Protein AF-0000000086686513 (afdb_homodimer)

InterPro domains:
  IPR029069 HotDog domain superfamily [SSF54637] (2-122)

Solvent-accessible surface area (backbone atoms only — not comparable to full-atom values): 12979 Å² total; per-residue (Å²): 81,74,44,76,52,74,45,68,41,48,76,90,47,40,42,97,85,62,26,50,35,74,39,52,53,48,49,53,51,50,49,55,50,51,51,42,50,55,70,58,45,73,81,61,91,77,44,64,45,76,41,32,38,38,39,39,49,74,40,84,52,37,70,69,40,55,37,42,36,40,35,30,64,76,44,81,56,64,38,34,34,30,36,37,37,38,32,24,44,93,84,40,65,25,35,41,33,41,37,33,34,32,24,22,41,78,95,74,62,44,78,32,65,56,52,66,68,56,49,63,57,44,78,84,75,43,75,49,75,47,68,42,47,76,90,47,39,41,97,86,64,26,51,35,74,39,52,53,48,49,51,51,51,49,55,52,50,52,42,49,53,70,58,45,74,77,60,92,78,42,67,45,76,40,33,38,38,39,39,49,72,42,84,54,38,69,67,39,53,36,41,35,39,36,29,64,74,45,78,55,65,38,35,36,30,37,37,38,38,32,24,44,94,85,41,64,25,36,41,33,41,35,34,32,32,23,24,41,78,95,73,63,44,78,31,65,57,53,68,67,57,49,63,56,45,77

Secondary structure (DSSP, 8-state):
-EEEEEEEPPGGGB-TTSSB-HHHHHHHHHHHHHHHHHHHHTT---EEEEEEEEEEESS---TT-EEEEEEEEEEE-SSEEEEEEEEEETTEEEEEEEEEEEEE-TTT--B-PPPHHHHHHH-/-EEEEEEEPPGGGB-TTSSB-HHHHHHHHHHHHHHHHHHHHTT---EEEEEEEEEEESS---TT-EEEEEEEEEEE-SSEEEEEEEEEETTEEEEEEEEEEEEE-TTT--B-PPPHHHHHHH-

Nearest PDB structures (foldseek):
  2oiw-assembly1_C  TM=9.103E-01  e=2.625E-09  Geobacillus stearothermophilus
  3hm0-assembly1_C  TM=8.850E-01  e=1.465E-08  Bartonella henselae
  5dio-assembly1_A-2  TM=9.387E-01  e=6.962E-08  Legionella pneumophila
  2c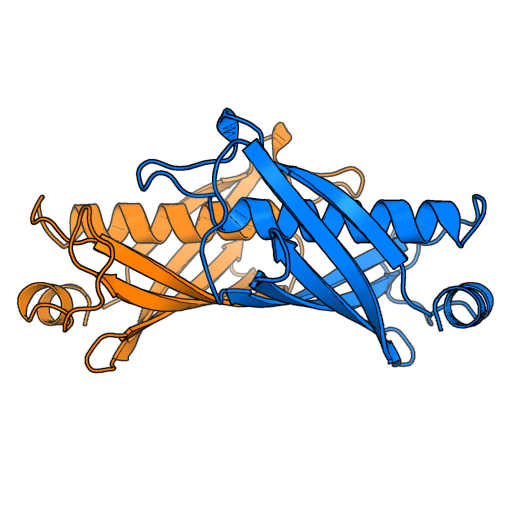ye-assembly3_B  TM=9.038E-01  e=4.780E-08  Thermus thermophilus HB8
  2hx5-assembly1_A  TM=8.640E-01  e=7.752E-08  Prochlorococcus marinus str. MIT 9313

Structure (mmCIF, N/CA/C/O backbone):
data_AF-0000000086686513-model_v1
#
loop_
_entity.id
_entity.type
_entity.pdbx_description
1 polymer 'Putative 4-hydroxybenzoyl-CoA thioesterase'
#
loop_
_atom_site.group_PDB
_atom_site.id
_atom_site.type_symbol
_atom_site.label_atom_id
_atom_site.label_alt_id
_atom_site.label_comp_id
_atom_site.label_asym_id
_atom_site.label_entity_id
_atom_site.label_seq_id
_atom_site.pdbx_PDB_ins_code
_atom_site.Cartn_x
_atom_site.Cartn_y
_atom_site.Cartn_z
_atom_site.occupancy
_atom_site.B_iso_or_equiv
_atom_site.auth_seq_id
_atom_site.auth_comp_id
_atom_site.auth_asym_id
_atom_site.auth_atom_id
_atom_site.pdbx_PDB_model_num
ATOM 1 N N . MET A 1 1 ? 14.367 -19.609 -2.627 1 90.31 1 MET A N 1
ATOM 2 C CA . MET A 1 1 ? 14.789 -18.984 -3.877 1 90.31 1 MET A CA 1
ATOM 3 C C . MET A 1 1 ? 14.375 -17.516 -3.91 1 90.31 1 MET A C 1
ATOM 5 O O . MET A 1 1 ? 13.297 -17.156 -3.432 1 90.31 1 MET A O 1
ATOM 9 N N . GLU A 1 2 ? 15.328 -16.688 -4.277 1 97 2 GLU A N 1
ATOM 10 C CA . GLU A 1 2 ? 15.039 -15.266 -4.41 1 97 2 GLU A CA 1
ATOM 11 C C . GLU A 1 2 ? 14.977 -14.844 -5.879 1 97 2 GLU A C 1
ATOM 13 O O . GLU A 1 2 ? 15.562 -15.5 -6.738 1 97 2 GLU A O 1
ATOM 18 N N . TYR A 1 3 ? 14.188 -13.875 -6.176 1 98.5 3 TYR A N 1
ATOM 19 C CA . TYR A 1 3 ? 14.109 -13.227 -7.48 1 98.5 3 TYR A CA 1
ATOM 20 C C . TYR A 1 3 ? 14.477 -11.758 -7.387 1 98.5 3 TYR A C 1
ATOM 22 O O . TYR A 1 3 ? 14.055 -11.062 -6.457 1 98.5 3 TYR A O 1
ATOM 30 N N . ARG A 1 4 ? 15.305 -11.336 -8.359 1 98.56 4 ARG A N 1
ATOM 31 C CA . ARG A 1 4 ? 15.781 -9.961 -8.32 1 98.56 4 ARG A CA 1
ATOM 32 C C . ARG A 1 4 ? 15.438 -9.227 -9.609 1 98.56 4 ARG A C 1
ATOM 34 O O . ARG A 1 4 ? 15.484 -9.812 -10.695 1 98.56 4 ARG A O 1
ATOM 41 N N . GLN A 1 5 ? 15.141 -8.008 -9.469 1 98.12 5 GLN A N 1
ATOM 42 C CA . GLN A 1 5 ? 14.938 -7.109 -10.602 1 98.12 5 GLN A CA 1
ATOM 43 C C . GLN A 1 5 ? 15.219 -5.66 -10.211 1 98.12 5 GLN A C 1
ATOM 45 O O . GLN A 1 5 ? 15.281 -5.332 -9.031 1 98.12 5 GLN A O 1
ATOM 50 N N . GLN A 1 6 ? 15.492 -4.891 -11.227 1 98.62 6 GLN A N 1
ATOM 51 C CA . GLN A 1 6 ? 15.719 -3.467 -11.008 1 98.62 6 GLN A CA 1
ATOM 52 C C . GLN A 1 6 ? 14.641 -2.629 -11.688 1 98.62 6 GLN A C 1
ATOM 54 O O . GLN A 1 6 ? 14.227 -2.928 -12.812 1 98.62 6 GLN A O 1
ATOM 59 N N . ILE A 1 7 ? 14.227 -1.588 -11.062 1 98.62 7 ILE A N 1
ATOM 60 C CA . ILE A 1 7 ? 13.305 -0.653 -11.688 1 98.62 7 ILE A CA 1
ATOM 61 C C . ILE A 1 7 ? 13.852 0.768 -11.586 1 98.62 7 ILE A C 1
ATOM 63 O O . ILE A 1 7 ? 14.555 1.1 -10.625 1 98.62 7 ILE A O 1
ATOM 67 N N . ARG A 1 8 ? 13.578 1.561 -12.547 1 98.81 8 ARG A N 1
ATOM 68 C CA . ARG A 1 8 ? 13.898 2.984 -12.523 1 98.81 8 ARG A CA 1
ATOM 69 C C . ARG A 1 8 ? 12.68 3.811 -12.117 1 98.81 8 ARG A C 1
ATOM 71 O O . ARG A 1 8 ? 11.602 3.668 -12.703 1 98.81 8 ARG A O 1
ATOM 78 N N . VAL A 1 9 ? 12.898 4.625 -11.156 1 98.88 9 VAL A N 1
ATOM 79 C CA . VAL A 1 9 ? 11.812 5.508 -10.742 1 98.88 9 VAL A CA 1
ATOM 80 C C . VAL A 1 9 ? 11.516 6.523 -11.844 1 98.88 9 VAL A C 1
ATOM 82 O O . VAL A 1 9 ? 12.406 7.258 -12.273 1 98.88 9 VAL A O 1
ATOM 85 N N . ARG A 1 10 ? 10.344 6.633 -12.281 1 98.88 10 ARG A N 1
ATOM 86 C CA . ARG A 1 10 ? 9.914 7.527 -13.344 1 98.88 10 ARG A CA 1
ATOM 87 C C . ARG A 1 10 ? 9.5 8.883 -12.789 1 98.88 10 ARG A C 1
ATOM 89 O O . ARG A 1 10 ? 9.195 9.008 -11.602 1 98.88 10 ARG A O 1
ATOM 96 N N . TYR A 1 11 ? 9.375 9.859 -13.625 1 98.25 11 TYR A N 1
ATOM 97 C CA . TYR A 1 11 ? 9.055 11.234 -13.25 1 98.25 11 TYR A CA 1
ATOM 98 C C . TYR A 1 11 ? 7.703 11.305 -12.547 1 98.25 11 TYR A C 1
ATOM 100 O O . TYR A 1 11 ? 7.582 11.914 -11.484 1 98.25 11 TYR A O 1
ATOM 108 N N . GLY A 1 12 ? 6.625 10.734 -13.023 1 98.25 12 GLY A N 1
ATOM 109 C CA . GLY A 1 12 ? 5.254 10.828 -12.539 1 98.25 12 GLY A CA 1
ATOM 110 C C . GLY A 1 12 ? 4.992 9.984 -11.312 1 98.25 12 GLY A C 1
ATOM 111 O O . GLY A 1 12 ? 3.865 9.938 -10.812 1 98.25 12 GLY A O 1
ATOM 112 N N . GLU A 1 13 ? 6.074 9.352 -10.742 1 98.81 13 GLU A N 1
ATOM 113 C CA . GLU A 1 13 ? 5.887 8.445 -9.617 1 98.81 13 GLU A CA 1
ATOM 114 C C . GLU A 1 13 ? 6.25 9.117 -8.297 1 98.81 13 GLU A C 1
ATOM 116 O O . GLU A 1 13 ? 6.109 8.516 -7.23 1 98.81 13 GLU A O 1
ATOM 121 N N . CYS A 1 14 ? 6.742 10.375 -8.398 1 98.56 14 CYS A N 1
ATOM 122 C CA . CYS A 1 14 ? 7.09 11.148 -7.207 1 98.56 14 CYS A CA 1
ATOM 123 C C . CYS A 1 14 ? 5.988 12.148 -6.871 1 98.56 14 CYS A C 1
ATOM 125 O O . CYS A 1 14 ? 5.238 12.57 -7.75 1 98.56 14 CYS A O 1
ATOM 127 N N . ASP A 1 15 ? 5.891 12.453 -5.586 1 97.5 15 ASP A N 1
ATOM 128 C CA . ASP A 1 15 ? 4.828 13.359 -5.16 1 97.5 15 ASP A CA 1
ATOM 129 C C . ASP A 1 15 ? 5.391 14.734 -4.793 1 97.5 15 ASP A C 1
ATOM 131 O O . ASP A 1 15 ? 6.531 15.055 -5.137 1 97.5 15 ASP A O 1
ATOM 135 N N . ILE A 1 16 ? 4.566 15.609 -4.195 1 94.75 16 ILE A N 1
ATOM 136 C CA . ILE A 1 16 ? 4.895 17.016 -3.975 1 94.75 16 ILE A CA 1
ATOM 137 C C . ILE A 1 16 ? 6.031 17.125 -2.963 1 94.75 16 ILE A C 1
ATOM 139 O O . ILE A 1 16 ? 6.648 18.188 -2.826 1 94.75 16 ILE A O 1
ATOM 143 N N . GLN A 1 17 ? 6.332 16.078 -2.25 1 95.81 17 GLN A N 1
ATOM 144 C CA . GLN A 1 17 ? 7.445 16.094 -1.304 1 95.81 17 GLN A CA 1
ATOM 145 C C . GLN A 1 17 ? 8.766 15.781 -1.999 1 95.81 17 GLN A C 1
ATOM 147 O O . GLN A 1 17 ? 9.82 15.797 -1.366 1 95.81 17 GLN A O 1
ATOM 152 N N . GLY A 1 18 ? 8.672 15.398 -3.297 1 96.75 18 GLY A N 1
ATOM 153 C CA . GLY A 1 18 ? 9.875 15.18 -4.086 1 96.75 18 GLY A CA 1
ATOM 154 C C . GLY A 1 18 ? 10.391 13.758 -4 1 96.75 18 GLY A C 1
ATOM 155 O O . GLY A 1 18 ? 11.539 13.492 -4.367 1 96.75 18 GLY A O 1
ATOM 156 N N . VAL A 1 19 ? 9.609 12.898 -3.43 1 98.12 19 VAL A N 1
ATOM 157 C CA . VAL A 1 19 ? 10 11.5 -3.287 1 98.12 19 VAL A CA 1
ATOM 158 C C . VAL A 1 19 ? 8.922 10.602 -3.881 1 98.12 19 VAL A C 1
ATOM 160 O O . VAL A 1 19 ? 7.832 11.07 -4.219 1 98.12 19 VAL A O 1
ATOM 163 N N . VAL A 1 20 ? 9.227 9.305 -4.066 1 98.88 20 VAL A N 1
ATOM 164 C CA . VAL A 1 20 ? 8.25 8.359 -4.602 1 98.88 20 VAL A CA 1
ATOM 165 C C . VAL A 1 20 ? 7.016 8.336 -3.705 1 98.88 20 VAL A C 1
ATOM 167 O O . VAL A 1 20 ? 7.129 8.18 -2.486 1 98.88 20 VAL A O 1
ATOM 170 N N . PHE A 1 21 ? 5.887 8.461 -4.305 1 98.88 21 PHE A N 1
ATOM 171 C CA . PHE A 1 21 ? 4.609 8.352 -3.607 1 98.88 21 PHE A CA 1
ATOM 172 C C . PHE A 1 21 ? 4.449 6.973 -2.984 1 98.88 21 PHE A C 1
ATOM 174 O O . PHE A 1 21 ? 4.77 5.961 -3.609 1 98.88 21 PHE A O 1
ATOM 181 N N . ASN A 1 22 ? 3.99 6.945 -1.773 1 98.62 22 ASN A N 1
ATOM 182 C CA . ASN A 1 22 ? 4.004 5.719 -0.981 1 98.62 22 ASN A CA 1
ATOM 183 C C . ASN A 1 22 ? 3.268 4.586 -1.688 1 98.62 22 ASN A C 1
ATOM 185 O O . ASN A 1 22 ? 3.701 3.434 -1.645 1 98.62 22 ASN A O 1
ATOM 189 N N . ALA A 1 23 ? 2.172 4.879 -2.385 1 98.81 23 ALA A N 1
ATOM 190 C CA . ALA A 1 23 ? 1.364 3.846 -3.027 1 98.81 23 ALA A CA 1
ATOM 191 C C . ALA A 1 23 ? 2.123 3.191 -4.18 1 98.81 23 ALA A C 1
ATOM 193 O O . ALA A 1 23 ? 1.88 2.029 -4.512 1 98.81 23 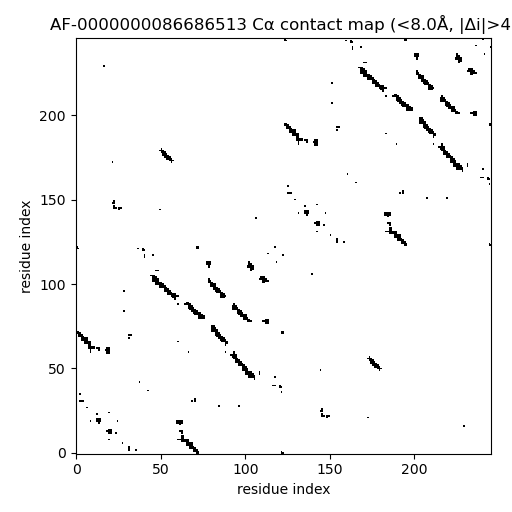ALA A O 1
ATOM 194 N N . ASN A 1 24 ? 3.012 3.883 -4.785 1 98.88 24 ASN A N 1
ATOM 195 C CA . ASN A 1 24 ? 3.746 3.346 -5.926 1 98.88 24 ASN A CA 1
ATOM 196 C C . ASN A 1 24 ? 4.656 2.191 -5.516 1 98.88 24 ASN A C 1
ATOM 198 O O . ASN A 1 24 ? 4.977 1.326 -6.332 1 98.88 24 ASN A O 1
ATOM 202 N N . TYR A 1 25 ? 5.016 2.131 -4.258 1 98.94 25 TYR A N 1
ATOM 203 C CA . TYR A 1 25 ? 5.859 1.03 -3.809 1 98.94 25 TYR A CA 1
ATOM 204 C C . TYR A 1 25 ? 5.113 -0.296 -3.889 1 98.94 25 TYR A C 1
ATOM 206 O O . TYR A 1 25 ? 5.719 -1.342 -4.137 1 98.94 25 TYR A O 1
ATOM 214 N N . LEU A 1 26 ? 3.814 -0.251 -3.637 1 98.88 26 LEU A N 1
ATOM 215 C CA . LEU A 1 26 ? 3.037 -1.477 -3.781 1 98.88 26 LEU A CA 1
ATOM 216 C C . LEU A 1 26 ? 2.918 -1.876 -5.246 1 98.88 26 LEU A C 1
ATOM 218 O O . LEU A 1 26 ? 2.852 -3.064 -5.57 1 98.88 26 LEU A O 1
ATOM 222 N N . VAL A 1 27 ? 2.969 -0.909 -6.199 1 98.81 27 VAL A N 1
ATOM 223 C CA . VAL A 1 27 ? 3.029 -1.198 -7.629 1 98.81 27 VAL A CA 1
ATOM 224 C C . VAL A 1 27 ? 4.34 -1.909 -7.957 1 98.81 27 VAL A C 1
ATOM 226 O O . VAL A 1 27 ? 4.352 -2.883 -8.711 1 98.81 27 VAL A O 1
ATOM 229 N N . TYR A 1 28 ? 5.426 -1.439 -7.359 1 98.94 28 TYR A N 1
ATOM 230 C CA . TYR A 1 28 ? 6.719 -2.082 -7.57 1 98.94 28 TYR A CA 1
ATOM 231 C C . TYR A 1 28 ? 6.707 -3.514 -7.051 1 98.94 28 TYR A C 1
ATOM 233 O O . TYR A 1 28 ? 7.215 -4.426 -7.711 1 98.94 28 TYR A O 1
ATOM 241 N N . VAL A 1 29 ? 6.129 -3.697 -5.883 1 98.88 29 VAL A N 1
ATOM 242 C CA . VAL A 1 29 ? 6.031 -5.02 -5.27 1 98.88 29 VAL A CA 1
ATOM 243 C C . VAL A 1 29 ? 5.234 -5.949 -6.18 1 98.88 29 VAL A C 1
ATOM 245 O O . VAL A 1 29 ? 5.656 -7.078 -6.445 1 98.88 29 VAL A O 1
ATOM 248 N N . ASP A 1 30 ? 4.113 -5.457 -6.629 1 98.69 30 ASP A N 1
ATOM 249 C CA . ASP A 1 30 ? 3.289 -6.246 -7.535 1 98.69 30 ASP A CA 1
ATOM 250 C C . ASP A 1 30 ? 4.062 -6.625 -8.797 1 98.69 30 ASP A C 1
ATOM 252 O O . ASP A 1 30 ? 4 -7.766 -9.25 1 98.69 30 ASP A O 1
ATOM 256 N N . ASP A 1 31 ? 4.738 -5.703 -9.352 1 98.5 31 ASP A N 1
ATOM 257 C CA . ASP A 1 31 ? 5.465 -5.91 -10.602 1 98.5 31 ASP A CA 1
ATOM 258 C C . ASP A 1 31 ? 6.539 -6.984 -10.445 1 98.5 31 ASP A C 1
ATOM 260 O O . ASP A 1 31 ? 6.66 -7.879 -11.281 1 98.5 31 ASP A O 1
ATOM 264 N N . VAL A 1 32 ? 7.344 -6.93 -9.383 1 98.69 32 VAL A N 1
ATOM 265 C CA . VAL A 1 32 ? 8.422 -7.891 -9.195 1 98.69 32 VAL A CA 1
ATOM 266 C C . VAL A 1 32 ? 7.84 -9.289 -8.977 1 98.69 32 VAL A C 1
ATOM 268 O O . VAL A 1 32 ? 8.391 -10.281 -9.453 1 98.69 32 VAL A O 1
ATOM 271 N N . ILE A 1 33 ? 6.746 -9.398 -8.273 1 97.75 33 ILE A N 1
ATOM 272 C CA . ILE A 1 33 ? 6.117 -10.695 -8.023 1 97.75 33 ILE A CA 1
ATOM 273 C C . ILE A 1 33 ? 5.57 -11.258 -9.336 1 97.75 33 ILE A C 1
ATOM 275 O O . ILE A 1 33 ? 5.738 -12.445 -9.625 1 97.75 33 ILE A O 1
ATOM 279 N N . GLU A 1 34 ? 4.93 -10.414 -10.109 1 96.12 34 GLU A N 1
ATOM 280 C CA . GLU A 1 34 ? 4.402 -10.844 -11.406 1 96.12 34 GLU A CA 1
ATOM 281 C C . GLU A 1 34 ? 5.512 -11.367 -12.305 1 96.12 34 GLU A C 1
ATOM 283 O O . GLU A 1 34 ? 5.379 -12.438 -12.906 1 96.12 34 GLU A O 1
ATOM 288 N N . GLN A 1 35 ? 6.562 -10.641 -12.398 1 96.44 35 GLN A N 1
ATOM 289 C CA . GLN A 1 35 ? 7.684 -11.055 -13.234 1 96.44 35 GLN A CA 1
ATOM 290 C C . GLN A 1 35 ? 8.305 -12.352 -12.719 1 96.44 35 GLN A C 1
ATOM 292 O O . GLN A 1 35 ? 8.68 -13.219 -13.508 1 96.44 35 GLN A O 1
ATOM 297 N N . TRP A 1 36 ? 8.406 -12.477 -11.414 1 97.12 36 TRP A N 1
ATOM 298 C CA . TRP A 1 36 ? 8.93 -13.695 -10.797 1 97.12 36 TRP A CA 1
ATOM 299 C C . TRP A 1 36 ? 8.078 -14.906 -11.172 1 97.12 36 TRP A C 1
ATOM 301 O O . TRP A 1 36 ? 8.609 -15.922 -11.633 1 97.12 36 TRP A O 1
ATOM 311 N N . LEU A 1 37 ? 6.805 -14.766 -10.992 1 95.56 37 LEU A N 1
ATOM 312 C CA . LEU A 1 37 ? 5.887 -15.852 -11.312 1 95.56 37 LEU A CA 1
ATOM 313 C C . LEU A 1 37 ? 5.98 -16.234 -12.789 1 95.56 37 LEU A C 1
ATOM 315 O O . LEU A 1 37 ? 5.984 -17.422 -13.125 1 95.56 37 LEU A O 1
ATOM 319 N N . GLU A 1 38 ? 6.012 -15.211 -13.633 1 93.94 38 GLU A N 1
ATOM 320 C CA . GLU A 1 38 ? 6.141 -15.469 -15.062 1 93.94 38 GLU A CA 1
ATOM 321 C C . GLU A 1 38 ? 7.418 -16.25 -15.359 1 93.94 38 GLU A C 1
ATOM 323 O O . GLU A 1 38 ? 7.398 -17.203 -16.141 1 93.94 38 GLU A O 1
ATOM 328 N N . ALA A 1 39 ? 8.484 -15.906 -14.75 1 93.69 39 ALA A N 1
ATOM 329 C CA . ALA A 1 39 ? 9.781 -16.531 -14.977 1 93.69 39 ALA A CA 1
ATOM 330 C C . ALA A 1 39 ? 9.797 -17.953 -14.422 1 93.69 39 ALA A C 1
ATOM 332 O O . ALA A 1 39 ? 10.375 -18.859 -15.023 1 93.69 39 ALA A O 1
ATOM 333 N N . ALA A 1 40 ? 9.195 -18.141 -13.312 1 94.19 40 ALA A N 1
ATOM 334 C CA . ALA A 1 40 ? 9.305 -19.406 -12.57 1 94.19 40 ALA A CA 1
ATOM 335 C C . ALA A 1 40 ? 8.305 -20.438 -13.094 1 94.19 40 ALA A C 1
ATOM 337 O O . ALA A 1 40 ? 8.578 -21.641 -13.07 1 94.19 40 ALA A O 1
ATOM 338 N N . LEU A 1 41 ? 7.102 -20.047 -13.461 1 91.75 41 LEU A N 1
ATOM 339 C CA . LEU A 1 41 ? 6.023 -20.984 -13.734 1 91.75 41 LEU A CA 1
ATOM 340 C C . LEU A 1 41 ? 5.797 -21.141 -15.234 1 91.75 41 LEU A C 1
ATOM 342 O O . LEU A 1 41 ? 5.008 -21.984 -15.664 1 91.75 41 LEU A O 1
ATOM 346 N N . GLU A 1 42 ? 6.617 -20.859 -16.078 1 81.88 42 GLU A N 1
ATOM 347 C CA . GLU A 1 42 ? 6.566 -21.047 -17.531 1 81.88 42 GLU A CA 1
ATOM 348 C C . GLU A 1 42 ? 5.129 -21.141 -18.016 1 81.88 42 GLU A C 1
ATOM 350 O O . GLU A 1 42 ? 4.77 -22.109 -18.703 1 81.88 42 GLU A O 1
ATOM 355 N N . ALA A 1 43 ? 4.125 -20.484 -17.875 1 71.25 43 ALA A N 1
ATOM 356 C CA . ALA A 1 43 ? 2.795 -20.328 -18.453 1 71.25 43 ALA A CA 1
ATOM 357 C C . ALA A 1 43 ? 1.754 -21.109 -17.656 1 71.25 43 ALA A C 1
ATOM 359 O O . ALA A 1 43 ? 0.597 -21.219 -18.062 1 71.25 43 ALA A O 1
ATOM 360 N N . ALA A 1 44 ? 2.123 -21.875 -16.656 1 75.38 44 ALA A N 1
ATOM 361 C CA . ALA A 1 44 ? 1.102 -22.531 -15.844 1 75.38 44 ALA A CA 1
ATOM 362 C C . ALA A 1 44 ? 0.188 -21.516 -15.172 1 75.38 44 ALA A C 1
ATOM 364 O O . ALA A 1 44 ? 0.651 -20.469 -14.703 1 75.38 44 ALA A O 1
ATOM 365 N N . PRO A 1 45 ? -1.127 -21.859 -15.266 1 83.88 45 PRO A N 1
ATOM 366 C CA . PRO A 1 45 ? -2.084 -20.938 -14.664 1 83.88 45 PRO A CA 1
ATOM 367 C C . PRO A 1 45 ? -1.982 -20.891 -13.141 1 83.88 45 PRO A C 1
ATOM 369 O O . PRO A 1 45 ? -2.021 -21.922 -12.484 1 83.88 45 PRO A O 1
ATOM 372 N N . PHE A 1 46 ? -1.688 -19.859 -12.57 1 94.38 46 PHE A N 1
ATOM 373 C CA . PHE A 1 46 ? -1.686 -19.609 -11.133 1 94.38 46 PHE A CA 1
ATOM 374 C C . PHE A 1 46 ? -2.209 -18.219 -10.828 1 94.38 46 PHE A C 1
ATOM 376 O O . PHE A 1 46 ? -1.846 -17.25 -11.5 1 94.38 46 PHE A O 1
ATOM 383 N N . ASP A 1 47 ? -3.125 -18.156 -9.922 1 95.56 47 ASP A N 1
ATOM 384 C CA . ASP A 1 47 ? -3.693 -16.875 -9.516 1 95.56 47 ASP A CA 1
ATOM 385 C C . ASP A 1 47 ? -3.74 -16.75 -7.992 1 95.56 47 ASP A C 1
ATOM 387 O O . ASP A 1 47 ? -3.846 -17.766 -7.289 1 95.56 47 ASP A O 1
ATOM 391 N N . TYR A 1 48 ? -3.578 -15.609 -7.512 1 97.81 48 TYR A N 1
ATOM 392 C CA . TYR A 1 48 ? -3.672 -15.336 -6.082 1 97.81 48 TYR A CA 1
ATOM 393 C C . TYR A 1 48 ? -4.328 -13.992 -5.82 1 97.81 48 TYR A C 1
ATOM 395 O O . TYR A 1 48 ? -4.32 -13.109 -6.688 1 97.81 48 TYR A O 1
ATOM 403 N N . MET A 1 49 ? -4.926 -13.836 -4.668 1 98.19 49 MET A N 1
ATOM 404 C CA . MET A 1 49 ? -5.43 -12.562 -4.156 1 98.19 49 MET A CA 1
ATOM 405 C C . MET A 1 49 ? -4.582 -12.07 -2.986 1 98.19 49 MET A C 1
ATOM 407 O O . MET A 1 49 ? -4.094 -12.875 -2.189 1 98.19 49 MET A O 1
ATOM 411 N N . VAL A 1 50 ? -4.398 -10.82 -2.916 1 98.75 50 VAL A N 1
ATOM 412 C CA . VAL A 1 50 ? -3.66 -10.234 -1.799 1 98.75 50 VAL A CA 1
ATOM 413 C C . VAL A 1 50 ? -4.586 -10.078 -0.593 1 98.75 50 VAL A C 1
ATOM 415 O O . VAL A 1 50 ? -5.652 -9.477 -0.695 1 98.75 50 VAL A O 1
ATOM 418 N N . LYS A 1 51 ? -4.145 -10.586 0.508 1 98.81 51 LYS A N 1
ATOM 419 C CA . LYS A 1 51 ? -4.934 -10.57 1.736 1 98.81 51 LYS A CA 1
ATOM 420 C C . LYS A 1 51 ? -4.43 -9.492 2.697 1 98.81 51 LYS A C 1
ATOM 422 O O . LYS A 1 51 ? -5.215 -8.906 3.443 1 98.81 51 LYS A O 1
ATOM 427 N N . LYS A 1 52 ? -3.182 -9.344 2.689 1 98.88 52 LYS A N 1
ATOM 428 C CA . LYS A 1 52 ? -2.531 -8.461 3.654 1 98.88 52 LYS A CA 1
ATOM 429 C C . LYS A 1 52 ? -1.194 -7.957 3.119 1 98.88 52 LYS A C 1
ATOM 431 O O . LYS A 1 52 ? -0.462 -8.695 2.459 1 98.88 52 LYS A O 1
ATOM 436 N N . VAL A 1 53 ? -0.893 -6.723 3.428 1 98.94 53 VAL A N 1
ATOM 437 C CA . VAL A 1 53 ? 0.447 -6.223 3.135 1 98.94 53 VAL A CA 1
ATOM 438 C C . VAL A 1 53 ? 0.936 -5.348 4.285 1 98.94 53 VAL A C 1
ATOM 440 O O . VAL A 1 53 ? 0.173 -4.551 4.836 1 98.94 53 VAL A O 1
ATOM 443 N N . LEU A 1 54 ? 2.129 -5.559 4.645 1 98.94 54 LEU A N 1
ATOM 444 C CA . LEU A 1 54 ? 2.889 -4.668 5.516 1 98.94 54 LEU A CA 1
ATOM 445 C C . LEU A 1 54 ? 4.066 -4.051 4.766 1 98.94 54 LEU A C 1
ATOM 447 O O . LEU A 1 54 ? 4.875 -4.773 4.172 1 98.94 54 LEU A O 1
ATOM 451 N N . ILE A 1 55 ? 4.141 -2.775 4.691 1 98.94 55 ILE A N 1
ATOM 452 C CA . ILE A 1 55 ? 5.297 -2.098 4.121 1 98.94 55 ILE A CA 1
ATOM 453 C C . ILE A 1 55 ? 5.934 -1.189 5.172 1 98.94 55 ILE A C 1
ATOM 455 O O . ILE A 1 55 ? 5.234 -0.43 5.848 1 98.94 55 ILE A O 1
ATOM 459 N N . GLU A 1 56 ? 7.156 -1.287 5.309 1 98.94 56 GLU A N 1
ATOM 460 C CA . GLU A 1 56 ? 7.961 -0.391 6.133 1 98.94 56 GLU A CA 1
ATOM 461 C C . GLU A 1 56 ? 8.992 0.355 5.297 1 98.94 56 GLU A C 1
ATOM 463 O O . GLU A 1 56 ? 9.703 -0.252 4.492 1 98.94 56 GLU A O 1
ATOM 468 N N . TRP A 1 57 ? 8.992 1.653 5.453 1 98.88 57 TRP A N 1
ATOM 469 C CA . TRP A 1 57 ? 9.93 2.479 4.707 1 98.88 57 TRP A CA 1
ATOM 470 C C . TRP A 1 57 ? 11.125 2.865 5.578 1 98.88 57 TRP A C 1
ATOM 472 O O . TRP A 1 57 ? 10.953 3.283 6.727 1 98.88 57 TRP A O 1
ATOM 482 N N . ASP A 1 58 ? 12.25 2.771 5.043 1 98.56 58 ASP A N 1
ATOM 483 C CA . ASP A 1 58 ? 13.477 3.139 5.742 1 98.56 58 ASP A CA 1
ATOM 484 C C . ASP A 1 58 ? 14.016 4.477 5.238 1 98.56 58 ASP A C 1
ATOM 486 O O . ASP A 1 58 ? 14.617 5.234 6 1 98.56 58 ASP A O 1
ATOM 490 N N . ALA A 1 59 ? 13.914 4.699 3.947 1 97.94 59 ALA A N 1
ATOM 491 C CA . ALA A 1 59 ? 14.391 5.918 3.289 1 97.94 59 ALA A CA 1
ATOM 492 C C . ALA A 1 59 ? 13.602 6.188 2.01 1 97.94 59 ALA A C 1
ATOM 494 O O . ALA A 1 59 ? 13.023 5.273 1.424 1 97.94 59 ALA A O 1
ATOM 495 N N . PRO A 1 60 ? 13.609 7.441 1.636 1 97.81 60 PRO A N 1
ATOM 496 C CA . PRO A 1 60 ? 12.875 7.754 0.408 1 97.81 60 PRO A CA 1
ATOM 497 C C . PRO A 1 60 ? 13.664 7.406 -0.854 1 97.81 60 PRO A C 1
ATOM 499 O O . PRO A 1 60 ? 14.898 7.402 -0.837 1 97.81 60 PRO A O 1
ATOM 502 N N . ALA A 1 61 ? 12.953 6.977 -1.892 1 98.69 61 ALA A N 1
ATOM 503 C CA . ALA A 1 61 ? 13.5 6.93 -3.244 1 98.69 61 ALA A CA 1
ATOM 504 C C . ALA A 1 61 ? 13.086 8.156 -4.047 1 98.69 61 ALA A C 1
ATOM 506 O O . ALA A 1 61 ? 12.094 8.82 -3.719 1 98.69 61 ALA A O 1
ATOM 507 N N . ARG A 1 62 ? 13.844 8.531 -5.09 1 98.5 62 ARG A N 1
ATOM 508 C CA . ARG A 1 62 ? 13.617 9.734 -5.875 1 98.5 62 ARG A CA 1
ATOM 509 C C . ARG A 1 62 ? 13.672 9.438 -7.371 1 98.5 62 ARG A C 1
ATOM 511 O O . ARG A 1 62 ? 14.133 8.367 -7.781 1 98.5 62 ARG A O 1
ATOM 518 N N . ARG A 1 63 ? 13.195 10.391 -8.102 1 98.62 63 ARG A N 1
ATOM 519 C CA . ARG A 1 63 ? 13.211 10.258 -9.555 1 98.62 63 ARG A CA 1
ATOM 520 C C . ARG A 1 63 ? 14.602 9.891 -10.055 1 98.62 63 ARG A C 1
ATOM 522 O O . ARG A 1 63 ? 15.602 10.477 -9.625 1 98.62 63 ARG A O 1
ATOM 529 N N . GLY A 1 64 ? 14.602 8.906 -10.914 1 98.62 64 GLY A N 1
ATOM 530 C CA . GLY A 1 64 ? 15.867 8.516 -11.523 1 98.62 64 GLY A CA 1
ATOM 531 C C . GLY A 1 64 ? 16.594 7.445 -10.734 1 98.62 64 GLY A C 1
ATOM 532 O O . GLY A 1 64 ? 17.516 6.812 -11.25 1 98.62 64 GLY A O 1
ATOM 533 N N . ASP A 1 65 ? 16.219 7.27 -9.484 1 98.81 65 ASP A N 1
ATOM 534 C CA . ASP A 1 65 ? 16.828 6.188 -8.711 1 98.81 65 ASP A CA 1
ATOM 535 C C . ASP A 1 65 ? 16.594 4.836 -9.391 1 98.81 65 ASP A C 1
ATOM 537 O O . ASP A 1 65 ? 15.547 4.598 -9.977 1 98.81 65 ASP A O 1
ATOM 541 N N . LEU A 1 66 ? 17.547 3.996 -9.344 1 98.88 66 LEU A N 1
ATOM 542 C CA . LEU A 1 66 ? 17.406 2.58 -9.664 1 98.88 66 LEU A CA 1
ATOM 543 C C . LEU A 1 66 ? 17.203 1.752 -8.406 1 98.88 66 LEU A C 1
ATOM 545 O O . LEU A 1 66 ? 18.109 1.626 -7.582 1 98.88 66 LEU A O 1
ATOM 549 N N . ILE A 1 67 ? 16 1.219 -8.219 1 98.94 67 ILE A N 1
ATOM 550 C CA . ILE A 1 67 ? 15.703 0.411 -7.043 1 98.94 67 ILE A CA 1
ATOM 551 C C . ILE A 1 67 ? 15.938 -1.064 -7.355 1 98.94 67 ILE A C 1
ATOM 553 O O . ILE A 1 67 ? 15.312 -1.621 -8.258 1 98.94 67 ILE A O 1
ATOM 557 N N . ASP A 1 68 ? 16.828 -1.647 -6.625 1 98.94 68 ASP A N 1
ATOM 558 C CA . ASP A 1 68 ? 16.984 -3.098 -6.672 1 98.94 68 ASP A CA 1
ATOM 559 C C . ASP A 1 68 ? 15.953 -3.801 -5.801 1 98.94 68 ASP A C 1
ATOM 561 O O . ASP A 1 68 ? 15.898 -3.58 -4.59 1 98.94 68 ASP A O 1
ATOM 565 N N . LEU A 1 69 ? 15.148 -4.621 -6.383 1 98.94 69 LEU A N 1
ATOM 566 C CA . LEU A 1 69 ? 14.109 -5.367 -5.676 1 98.94 69 LEU A CA 1
ATOM 567 C C . LEU A 1 69 ? 14.492 -6.836 -5.543 1 98.94 69 LEU A C 1
ATOM 569 O O . LEU A 1 69 ? 14.938 -7.457 -6.512 1 98.94 69 LEU A O 1
ATOM 573 N N . THR A 1 70 ? 14.359 -7.352 -4.355 1 98.88 70 THR A N 1
ATOM 574 C CA . THR A 1 70 ? 14.547 -8.766 -4.066 1 98.88 70 THR A CA 1
ATOM 575 C C . THR A 1 70 ? 13.289 -9.367 -3.443 1 98.88 70 THR A C 1
ATOM 577 O O . THR A 1 70 ? 12.797 -8.867 -2.43 1 98.88 70 THR A O 1
ATOM 580 N N . ALA A 1 71 ? 12.812 -10.414 -4.039 1 98.88 71 ALA A N 1
ATOM 581 C CA . ALA A 1 71 ? 11.594 -11.062 -3.566 1 98.88 71 ALA A CA 1
ATOM 582 C C . ALA A 1 71 ? 11.867 -12.516 -3.189 1 98.88 71 ALA A C 1
ATOM 584 O O . ALA A 1 71 ? 12.625 -13.211 -3.865 1 98.88 71 ALA A O 1
ATOM 585 N N . ALA A 1 72 ? 11.25 -12.945 -2.133 1 98.81 72 ALA A N 1
ATOM 586 C CA . ALA A 1 72 ? 11.336 -14.344 -1.705 1 98.81 72 ALA A CA 1
ATOM 587 C C . ALA A 1 72 ? 10.086 -14.75 -0.925 1 98.81 72 ALA A C 1
ATOM 589 O O . ALA A 1 72 ? 9.516 -13.938 -0.185 1 98.81 72 ALA A O 1
ATOM 590 N N . VAL A 1 73 ? 9.727 -16.016 -1.088 1 98.81 73 VAL A N 1
ATOM 591 C CA . VAL A 1 73 ? 8.695 -16.547 -0.202 1 98.81 73 VAL A CA 1
ATOM 592 C C . VAL A 1 73 ? 9.281 -16.812 1.18 1 98.81 73 VAL A C 1
ATOM 594 O O . VAL A 1 73 ? 10.297 -17.516 1.303 1 98.81 73 VAL A O 1
ATOM 597 N N . THR A 1 74 ? 8.609 -16.297 2.176 1 98.75 74 THR A N 1
ATOM 598 C CA . THR A 1 74 ? 9.188 -16.391 3.51 1 98.75 74 THR A CA 1
ATOM 599 C C . THR A 1 74 ? 8.297 -17.234 4.426 1 98.75 74 THR A C 1
ATOM 601 O O . THR A 1 74 ? 8.688 -17.562 5.543 1 98.75 74 THR A O 1
ATOM 604 N N . ARG A 1 75 ? 7.156 -17.594 4.047 1 98.69 75 ARG A N 1
ATOM 605 C CA . ARG A 1 75 ? 6.242 -18.453 4.785 1 98.69 75 ARG A CA 1
ATOM 606 C C . ARG A 1 75 ? 5.281 -19.172 3.842 1 98.69 75 ARG A C 1
ATOM 608 O O . ARG A 1 75 ? 4.77 -18.562 2.895 1 98.69 75 ARG A O 1
ATOM 615 N N . TRP A 1 76 ? 5.047 -20.438 4.09 1 98.5 76 TRP A N 1
ATOM 616 C CA . TRP A 1 76 ? 4.051 -21.203 3.35 1 98.5 76 TRP A CA 1
ATOM 617 C C . TRP A 1 76 ? 2.928 -21.672 4.27 1 98.5 76 TRP A C 1
ATOM 619 O O . TRP A 1 76 ? 3.184 -22.234 5.336 1 98.5 76 TRP A O 1
ATOM 629 N N . GLY A 1 77 ? 1.768 -21.359 3.902 1 98.38 77 GLY A N 1
ATOM 630 C CA . GLY A 1 77 ? 0.587 -22.031 4.41 1 98.38 77 GLY A CA 1
ATOM 631 C C . GLY A 1 77 ? 0.008 -23.031 3.43 1 98.38 77 GLY A C 1
ATOM 632 O O . GLY A 1 77 ? 0.654 -23.391 2.441 1 98.38 77 GLY A O 1
ATOM 633 N N . ARG A 1 78 ? -1.161 -23.531 3.766 1 98.38 78 ARG A N 1
ATOM 634 C CA . ARG A 1 78 ? -1.818 -24.453 2.844 1 98.38 78 ARG A CA 1
ATOM 635 C C . ARG A 1 78 ? -2.367 -23.703 1.63 1 98.38 78 ARG A C 1
ATOM 637 O O . ARG A 1 78 ? -2.076 -24.078 0.489 1 98.38 78 ARG A O 1
ATOM 644 N N . THR A 1 79 ? -3.166 -22.641 1.914 1 98.56 79 THR A N 1
ATOM 645 C CA . THR A 1 79 ? -3.795 -21.875 0.836 1 98.56 79 THR A CA 1
ATOM 646 C C . THR A 1 79 ? -3.137 -20.516 0.684 1 98.56 79 THR A C 1
ATOM 648 O O . THR A 1 79 ? -3.5 -19.734 -0.206 1 98.56 79 THR A O 1
ATOM 651 N N . SER A 1 80 ? -2.152 -20.203 1.587 1 98.75 80 SER A N 1
ATOM 652 C CA . SER A 1 80 ? -1.563 -18.875 1.625 1 98.75 80 SER A CA 1
ATOM 653 C C . SER A 1 80 ? -0.041 -18.938 1.667 1 98.75 80 SER A C 1
ATOM 655 O O . SER A 1 80 ? 0.53 -19.984 1.971 1 98.75 80 SER A O 1
ATOM 657 N N . PHE A 1 81 ? 0.582 -17.891 1.332 1 98.75 81 PHE A N 1
ATOM 658 C CA . PHE A 1 81 ? 2.023 -17.734 1.477 1 98.75 81 PHE A CA 1
ATOM 659 C C . PHE A 1 81 ? 2.402 -16.266 1.589 1 98.75 81 PHE A C 1
ATOM 661 O O . PHE A 1 81 ? 1.664 -15.391 1.129 1 98.75 81 PHE A O 1
ATOM 668 N N . ASP A 1 82 ? 3.521 -15.992 2.258 1 98.94 82 ASP A N 1
ATOM 669 C CA . ASP A 1 82 ? 4.047 -14.633 2.406 1 98.94 82 ASP A CA 1
ATOM 670 C C . ASP A 1 82 ? 5.246 -14.414 1.49 1 98.94 82 ASP A C 1
ATOM 672 O O . ASP A 1 82 ? 6.148 -15.25 1.425 1 98.94 82 ASP A O 1
ATOM 676 N N . ILE A 1 83 ? 5.203 -13.336 0.818 1 98.88 83 ILE A N 1
ATOM 677 C CA . ILE A 1 83 ? 6.34 -12.898 0.016 1 98.88 83 ILE A CA 1
ATOM 678 C C . ILE A 1 83 ? 6.949 -11.641 0.635 1 98.88 83 ILE A C 1
ATOM 680 O O . ILE A 1 83 ? 6.246 -10.656 0.873 1 98.88 83 ILE A O 1
ATOM 684 N N . THR A 1 84 ? 8.211 -11.719 0.901 1 98.94 84 THR A N 1
ATOM 685 C CA . THR A 1 84 ? 8.945 -10.539 1.346 1 98.94 84 THR A CA 1
ATOM 686 C C . THR A 1 84 ? 9.688 -9.891 0.18 1 98.94 84 THR A C 1
ATOM 688 O O . THR A 1 84 ? 10.391 -10.57 -0.569 1 98.94 84 THR A O 1
ATOM 691 N N . VAL A 1 85 ? 9.484 -8.633 -0.04 1 98.94 85 VAL A N 1
ATOM 692 C CA . VAL A 1 85 ? 10.18 -7.848 -1.059 1 98.94 85 VAL A CA 1
ATOM 693 C C . VAL A 1 85 ? 10.992 -6.746 -0.395 1 98.94 85 VAL A C 1
ATOM 695 O O . VAL A 1 85 ? 10.469 -5.961 0.397 1 98.94 85 VAL A O 1
ATOM 698 N N . ARG A 1 86 ? 12.234 -6.727 -0.709 1 98.94 86 ARG A N 1
ATOM 699 C CA . ARG A 1 86 ? 13.141 -5.68 -0.237 1 98.94 86 ARG A CA 1
ATOM 700 C C . ARG A 1 86 ? 13.578 -4.777 -1.386 1 98.94 86 ARG A C 1
ATOM 702 O O . ARG A 1 86 ? 13.875 -5.258 -2.482 1 98.94 86 ARG A O 1
ATOM 709 N N . GLY A 1 87 ? 13.609 -3.5 -1.156 1 98.94 87 GLY A N 1
ATOM 710 C CA . GLY A 1 87 ? 14.094 -2.525 -2.125 1 98.94 87 GLY A CA 1
ATOM 711 C C . GLY A 1 87 ? 15.281 -1.729 -1.631 1 98.94 87 GLY A C 1
ATOM 712 O O . GLY A 1 87 ? 15.281 -1.229 -0.504 1 98.94 87 GLY A O 1
ATOM 713 N N . GLU A 1 88 ? 16.25 -1.604 -2.48 1 98.94 88 GLU A N 1
ATOM 714 C CA . GLU A 1 88 ? 17.469 -0.86 -2.145 1 98.94 88 GLU A CA 1
ATOM 715 C C . GLU A 1 88 ? 17.891 0.052 -3.293 1 98.94 88 GLU A C 1
ATOM 717 O O . GLU A 1 88 ? 17.656 -0.264 -4.461 1 98.94 88 GLU A O 1
ATOM 722 N N . VAL A 1 89 ? 18.469 1.179 -2.959 1 98.88 89 VAL A N 1
ATOM 723 C CA . VAL A 1 89 ? 19.141 2.055 -3.914 1 98.88 89 VAL A CA 1
ATOM 724 C C . VAL A 1 89 ? 20.609 2.18 -3.549 1 98.88 89 VAL A C 1
ATOM 726 O O . VAL A 1 89 ? 20.953 2.703 -2.486 1 98.88 89 VAL A O 1
ATOM 729 N N . THR A 1 90 ? 21.516 1.693 -4.422 1 98.06 90 THR A N 1
ATOM 730 C CA . THR A 1 90 ? 22.953 1.722 -4.195 1 98.06 90 THR A CA 1
ATOM 731 C C . THR A 1 90 ? 23.297 1.165 -2.816 1 98.06 90 THR A C 1
ATOM 733 O O . THR A 1 90 ? 24.047 1.779 -2.062 1 98.06 90 THR A O 1
ATOM 736 N N . GLY A 1 91 ? 22.625 0.128 -2.422 1 97.94 91 GLY A N 1
ATOM 737 C CA . GLY A 1 91 ? 22.922 -0.572 -1.183 1 97.94 91 GLY A CA 1
ATOM 738 C C . GLY A 1 91 ? 22.188 -0.007 0.015 1 97.94 91 GLY A C 1
ATOM 739 O O . GLY A 1 91 ? 22.188 -0.603 1.095 1 97.94 91 GLY A O 1
ATOM 740 N N . ARG A 1 92 ? 21.547 1.099 -0.101 1 98.31 92 ARG A N 1
ATOM 741 C CA . ARG A 1 92 ? 20.75 1.706 0.966 1 98.31 92 ARG A CA 1
ATOM 742 C C . ARG A 1 92 ? 19.328 1.149 0.983 1 98.31 92 ARG A C 1
ATOM 744 O O . ARG A 1 92 ? 18.641 1.173 -0.035 1 98.31 92 ARG A O 1
ATOM 751 N N . SER A 1 93 ? 18.938 0.715 2.176 1 98.88 93 SER A N 1
ATOM 752 C CA . SER A 1 93 ? 17.594 0.172 2.293 1 98.88 93 SER A CA 1
ATOM 753 C C . SER A 1 93 ? 16.547 1.259 2.104 1 98.88 93 SER A C 1
ATOM 755 O O . SER A 1 93 ? 16.609 2.318 2.73 1 98.88 93 SER A O 1
ATOM 757 N N . ILE A 1 94 ? 15.57 1.014 1.231 1 98.94 94 ILE A N 1
ATOM 758 C CA . ILE A 1 94 ? 14.492 1.952 0.958 1 98.94 94 ILE A CA 1
ATOM 759 C C . ILE A 1 94 ? 13.211 1.471 1.635 1 98.94 94 ILE A C 1
ATOM 761 O O . ILE A 1 94 ? 12.555 2.23 2.354 1 98.94 94 ILE A O 1
ATOM 765 N N . PHE A 1 95 ? 12.844 0.204 1.439 1 98.94 95 PHE A N 1
ATOM 766 C CA . PHE A 1 95 ? 11.633 -0.329 2.047 1 98.94 95 PHE A CA 1
ATOM 767 C C . PHE A 1 95 ? 11.68 -1.851 2.109 1 98.94 95 PHE A C 1
ATOM 769 O O . PHE A 1 95 ? 12.492 -2.479 1.429 1 98.94 95 PHE A O 1
ATOM 776 N N . THR A 1 96 ? 10.844 -2.434 2.953 1 98.94 96 THR A N 1
ATOM 777 C CA . THR A 1 96 ? 10.523 -3.855 3.018 1 98.94 96 THR A CA 1
ATOM 778 C C . THR A 1 96 ? 9.008 -4.066 3.047 1 98.94 96 THR A C 1
ATOM 780 O O . THR A 1 96 ? 8.297 -3.369 3.771 1 98.94 96 THR A O 1
ATOM 783 N N . ALA A 1 97 ? 8.602 -4.957 2.26 1 98.94 97 ALA A N 1
ATOM 784 C CA . ALA A 1 97 ? 7.184 -5.305 2.23 1 98.94 97 ALA A CA 1
ATOM 785 C C . ALA A 1 97 ? 6.984 -6.801 2.467 1 98.94 97 ALA A C 1
ATOM 787 O O . ALA A 1 97 ? 7.754 -7.625 1.969 1 98.94 97 ALA A O 1
ATOM 788 N N . VAL A 1 98 ? 5.992 -7.129 3.242 1 98.94 98 VAL A N 1
ATOM 789 C CA . VAL A 1 98 ? 5.512 -8.5 3.359 1 98.94 98 VAL A CA 1
ATOM 790 C C . VAL A 1 98 ? 4.074 -8.594 2.848 1 98.94 98 VAL A C 1
ATOM 792 O O . VAL A 1 98 ? 3.18 -7.926 3.369 1 98.94 98 VAL A O 1
ATOM 795 N N . LEU A 1 99 ? 3.889 -9.328 1.833 1 98.88 99 LEU A N 1
ATOM 796 C CA . LEU A 1 99 ? 2.594 -9.523 1.194 1 98.88 99 LEU A CA 1
ATOM 797 C C . LEU A 1 99 ? 2.07 -10.938 1.452 1 98.88 99 LEU A C 1
ATOM 799 O O . LEU A 1 99 ? 2.76 -11.914 1.17 1 98.88 99 LEU A O 1
ATOM 803 N N . THR A 1 100 ? 0.928 -11.039 2.055 1 98.94 100 THR A N 1
ATOM 804 C CA . THR A 1 100 ? 0.254 -12.32 2.203 1 98.94 100 THR A CA 1
ATOM 805 C C . THR A 1 100 ? -0.668 -12.594 1.017 1 98.94 100 THR A C 1
ATOM 807 O O . THR A 1 100 ? -1.615 -11.836 0.778 1 98.94 100 THR A O 1
ATOM 810 N N . ALA A 1 101 ? -0.418 -13.641 0.356 1 98.75 101 ALA A N 1
ATOM 811 C CA . ALA A 1 101 ? -1.161 -14.039 -0.836 1 98.75 101 ALA A CA 1
ATOM 812 C C . ALA A 1 101 ? -2.016 -15.273 -0.561 1 98.75 101 ALA A C 1
ATOM 814 O O . ALA A 1 101 ? -1.58 -16.203 0.13 1 98.75 101 ALA A O 1
ATOM 815 N N . ILE A 1 102 ? -3.182 -15.273 -1.118 1 98.75 102 ILE A N 1
ATOM 816 C CA . ILE A 1 102 ? -4.066 -16.422 -1.045 1 98.75 102 ILE A CA 1
ATOM 817 C C . ILE A 1 102 ? -4.199 -17.062 -2.428 1 98.75 102 ILE A C 1
ATOM 819 O O . ILE A 1 102 ? -4.668 -16.422 -3.369 1 98.75 102 ILE A O 1
ATOM 823 N N . SER A 1 103 ? -3.803 -18.266 -2.541 1 98.5 103 SER A N 1
ATOM 824 C CA . SER A 1 103 ? -3.99 -19.016 -3.781 1 98.5 103 SER A CA 1
ATOM 825 C C . SER A 1 103 ? -5.473 -19.203 -4.098 1 98.5 103 SER A C 1
ATOM 827 O O . SER A 1 103 ? -6.25 -19.594 -3.23 1 98.5 103 SER A O 1
ATOM 829 N N . VAL A 1 104 ? -5.82 -18.891 -5.371 1 97.75 104 VAL A N 1
ATOM 830 C CA . VAL A 1 104 ? -7.242 -18.969 -5.703 1 97.75 104 VAL A CA 1
ATOM 831 C C . VAL A 1 104 ? -7.426 -19.625 -7.066 1 97.75 104 VAL A C 1
ATOM 833 O O . VAL A 1 104 ? -6.492 -19.672 -7.871 1 97.75 104 VAL A O 1
ATOM 836 N N . THR A 1 105 ? -8.625 -20.141 -7.266 1 94.19 105 THR A N 1
ATOM 837 C CA . THR A 1 105 ? -9.023 -20.594 -8.594 1 94.19 105 THR A CA 1
ATOM 838 C C . THR A 1 105 ? -9.234 -19.406 -9.531 1 94.19 105 THR A C 1
ATOM 840 O O . THR A 1 105 ? -9.992 -18.484 -9.211 1 94.19 105 THR A O 1
ATOM 843 N N . PRO A 1 106 ? -8.562 -19.453 -10.672 1 88.62 106 PRO A N 1
ATOM 844 C CA . PRO A 1 106 ? -8.766 -18.344 -11.609 1 88.62 106 PRO A CA 1
ATOM 845 C C . PRO A 1 106 ? -10.234 -18.172 -12 1 88.62 106 PRO A C 1
ATOM 847 O O . PRO A 1 106 ? -10.93 -19.156 -12.25 1 88.62 106 PRO A O 1
ATOM 850 N N . GLY A 1 107 ? -10.727 -16.953 -12 1 86.12 107 GLY A N 1
ATOM 851 C CA . GLY A 1 107 ? -12.102 -16.688 -12.391 1 86.12 107 GLY A CA 1
ATOM 852 C C . GLY A 1 107 ? -13.055 -16.594 -11.219 1 86.12 107 GLY A C 1
ATOM 853 O O . GLY A 1 107 ? -13.766 -15.602 -11.055 1 86.12 107 GLY A O 1
ATOM 854 N N . THR A 1 108 ? -12.969 -17.578 -10.359 1 88.81 108 THR A N 1
ATOM 855 C CA . THR A 1 108 ? -13.938 -17.625 -9.266 1 88.81 108 THR A CA 1
ATOM 856 C C . THR A 1 108 ? -13.336 -17.031 -7.996 1 88.81 108 THR A C 1
ATOM 858 O O . THR A 1 108 ? -14.07 -16.672 -7.07 1 88.81 108 THR A O 1
ATOM 861 N N . HIS A 1 109 ? -12.086 -17.031 -7.84 1 92 109 HIS A N 1
ATOM 862 C CA . HIS A 1 109 ? -11.32 -16.516 -6.715 1 92 109 HIS A CA 1
ATOM 863 C C . HIS A 1 109 ? -11.586 -17.328 -5.445 1 92 109 HIS A C 1
ATOM 865 O O . HIS A 1 109 ? -11.391 -16.828 -4.336 1 92 109 HIS A O 1
ATOM 871 N N . ALA A 1 110 ? -12 -18.578 -5.629 1 96 110 ALA A N 1
ATOM 872 C CA . ALA A 1 110 ? -12.133 -19.453 -4.477 1 96 110 ALA A CA 1
ATOM 873 C C . ALA A 1 110 ? -10.766 -19.906 -3.973 1 96 110 ALA A C 1
ATOM 875 O O . ALA A 1 110 ? -9.906 -20.297 -4.762 1 96 110 ALA A O 1
ATOM 876 N N . PRO A 1 111 ? -10.594 -19.844 -2.668 1 97.62 111 PRO A N 1
ATOM 877 C CA . PRO A 1 111 ? -9.289 -20.281 -2.145 1 97.62 111 PRO A CA 1
ATOM 878 C C . PRO A 1 111 ? -8.984 -21.734 -2.469 1 97.62 111 PRO A C 1
ATOM 880 O O . PRO A 1 111 ? -9.867 -22.594 -2.383 1 97.62 111 PRO A O 1
ATOM 883 N N . THR A 1 112 ? -7.832 -21.984 -2.885 1 97.62 112 THR A N 1
ATOM 884 C CA . THR A 1 112 ? -7.352 -23.312 -3.191 1 97.62 112 THR A CA 1
ATOM 885 C C . THR A 1 112 ? -5.965 -23.547 -2.6 1 97.62 112 THR A C 1
ATOM 887 O O . THR A 1 112 ? -5.219 -22.594 -2.369 1 97.62 112 THR A O 1
ATOM 890 N N . PRO A 1 113 ? -5.621 -24.812 -2.305 1 98 113 PRO A N 1
ATOM 891 C CA . PRO A 1 113 ? -4.238 -25.047 -1.892 1 98 113 PRO A CA 1
ATOM 892 C C . PRO A 1 113 ? -3.221 -24.547 -2.912 1 98 113 PRO A C 1
ATOM 894 O O . PRO A 1 113 ? -3.479 -24.578 -4.117 1 98 113 PRO A O 1
ATOM 897 N N . VAL A 1 114 ? -2.088 -24.078 -2.395 1 97.69 114 VAL A N 1
ATOM 898 C CA . VAL A 1 114 ? -1.014 -23.703 -3.307 1 97.69 114 VAL A CA 1
ATOM 899 C C . VAL A 1 114 ? -0.53 -24.938 -4.07 1 97.69 114 VAL A C 1
ATOM 901 O O . VAL A 1 114 ? -0.147 -25.938 -3.465 1 97.69 114 VAL A O 1
ATOM 904 N N . PRO A 1 115 ? -0.562 -24.859 -5.41 1 95.81 115 PRO A N 1
ATOM 905 C CA . PRO A 1 115 ? -0.126 -26.031 -6.18 1 95.81 115 PRO A CA 1
ATOM 906 C C . PRO A 1 115 ? 1.317 -26.422 -5.879 1 95.81 115 PRO A C 1
ATOM 908 O O . PRO A 1 115 ? 2.168 -25.562 -5.664 1 95.81 115 PRO A O 1
ATOM 911 N N . ASP A 1 116 ? 1.616 -27.703 -5.922 1 94.81 116 ASP A N 1
ATOM 912 C CA . ASP A 1 116 ? 2.939 -28.25 -5.621 1 94.81 116 ASP A CA 1
ATOM 913 C C . ASP A 1 116 ? 4.004 -27.625 -6.523 1 94.81 116 ASP A C 1
ATOM 915 O O . ASP A 1 116 ? 5.117 -27.344 -6.078 1 94.81 116 ASP A O 1
ATOM 919 N N . GLU A 1 117 ? 3.633 -27.484 -7.719 1 93.62 117 GLU A N 1
ATOM 920 C CA . GLU A 1 117 ? 4.582 -26.922 -8.672 1 93.62 117 GLU A CA 1
ATOM 921 C C . GLU A 1 117 ? 4.988 -25.5 -8.281 1 93.62 117 GLU A C 1
ATOM 923 O O . GLU A 1 117 ? 6.152 -25.125 -8.422 1 93.62 117 GLU A O 1
ATOM 928 N N . VAL A 1 118 ? 4.035 -24.703 -7.844 1 95.31 118 VAL A N 1
ATOM 929 C CA . VAL A 1 118 ? 4.305 -23.328 -7.406 1 95.31 118 VAL A CA 1
ATOM 930 C C . VAL A 1 118 ? 5.238 -23.359 -6.199 1 95.31 118 VAL A C 1
ATOM 932 O O . VAL A 1 118 ? 6.234 -22.625 -6.164 1 95.31 118 VAL A O 1
ATOM 935 N N . ARG A 1 119 ? 4.984 -24.219 -5.246 1 95.88 119 ARG A N 1
ATOM 936 C CA . ARG A 1 119 ? 5.84 -24.344 -4.074 1 95.88 119 ARG A CA 1
ATOM 937 C C . ARG A 1 119 ? 7.258 -24.75 -4.469 1 95.88 119 ARG A C 1
ATOM 939 O O . ARG A 1 119 ? 8.227 -24.203 -3.939 1 95.88 119 ARG A O 1
ATOM 946 N N . ALA A 1 120 ? 7.34 -25.641 -5.367 1 94.5 120 ALA A N 1
ATOM 947 C CA . ALA A 1 120 ? 8.633 -26.156 -5.789 1 94.5 120 ALA A CA 1
ATOM 948 C C . ALA A 1 120 ? 9.453 -25.094 -6.5 1 94.5 120 ALA A C 1
ATOM 950 O O . ALA A 1 120 ? 10.672 -25 -6.32 1 94.5 120 ALA A O 1
ATOM 951 N N . ARG A 1 121 ? 8.766 -24.281 -7.27 1 94.94 121 ARG A N 1
ATOM 952 C CA . ARG A 1 121 ? 9.477 -23.344 -8.125 1 94.94 121 ARG A CA 1
ATOM 953 C C . ARG A 1 121 ? 9.805 -22.062 -7.363 1 94.94 121 ARG A C 1
ATOM 955 O O . ARG A 1 121 ? 10.766 -21.359 -7.695 1 94.94 121 ARG A O 1
ATOM 962 N N . LEU A 1 122 ? 8.992 -21.703 -6.418 1 95.75 122 LEU A N 1
ATOM 963 C CA . LEU A 1 122 ? 9.203 -20.438 -5.703 1 95.75 122 LEU A CA 1
ATOM 964 C C . LEU A 1 122 ? 9.938 -20.672 -4.387 1 95.75 122 LEU A C 1
ATOM 966 O O . LEU A 1 122 ? 10.422 -19.734 -3.76 1 95.75 122 LEU A O 1
ATOM 970 N N . GLY A 1 123 ? 9.875 -21.859 -3.852 1 93.06 123 GLY A N 1
ATOM 971 C CA . GLY A 1 123 ? 10.477 -22.219 -2.572 1 93.06 123 GLY A CA 1
ATOM 972 C C . GLY A 1 123 ? 11.969 -22.469 -2.664 1 93.06 123 GLY A C 1
ATOM 973 O O . GLY A 1 123 ? 12.523 -22.547 -3.762 1 93.06 123 GLY A O 1
ATOM 974 N N . MET B 1 1 ? -11.727 11.711 17.203 1 90.12 1 MET B N 1
ATOM 975 C CA . MET B 1 1 ? -12.523 12.258 16.109 1 90.12 1 MET B CA 1
ATOM 976 C C . MET B 1 1 ? -12.305 11.469 14.828 1 90.12 1 MET B C 1
ATOM 978 O O . MET B 1 1 ? -11.188 11.039 14.547 1 90.12 1 MET B O 1
ATOM 982 N N . GLU B 1 2 ? -13.406 11.125 14.195 1 96.94 2 GLU B N 1
ATOM 983 C CA . GLU B 1 2 ? -13.328 10.406 12.93 1 96.94 2 GLU B CA 1
ATOM 984 C C . GLU B 1 2 ? -13.672 11.328 11.758 1 96.94 2 GLU B C 1
ATOM 986 O O . GLU B 1 2 ? -14.359 12.328 11.93 1 96.94 2 GLU B O 1
ATOM 991 N N . TYR B 1 3 ? -13.102 11.078 10.625 1 98.5 3 TYR B N 1
ATOM 992 C CA . TYR B 1 3 ? -13.414 11.734 9.359 1 98.5 3 TYR B CA 1
ATOM 993 C C . TYR B 1 3 ? -13.93 10.734 8.336 1 98.5 3 TYR B C 1
ATOM 995 O O . TYR B 1 3 ? -13.391 9.625 8.211 1 98.5 3 TYR B O 1
ATOM 1003 N N . ARG B 1 4 ? -15.008 11.148 7.664 1 98.56 4 ARG B N 1
ATOM 1004 C CA . ARG B 1 4 ? -15.625 10.227 6.711 1 98.56 4 ARG B CA 1
ATOM 1005 C C . ARG B 1 4 ? -15.695 10.852 5.32 1 98.56 4 ARG B C 1
ATOM 1007 O O . ARG B 1 4 ? -15.93 12.055 5.188 1 98.56 4 ARG B O 1
ATOM 1014 N N . GLN B 1 5 ? -15.523 10.047 4.363 1 98.12 5 GLN B N 1
ATOM 1015 C CA . GLN B 1 5 ? -15.719 10.43 2.969 1 98.12 5 GLN B CA 1
ATOM 1016 C C . GLN B 1 5 ? -16.078 9.219 2.109 1 98.12 5 GLN B C 1
ATOM 1018 O O . GLN B 1 5 ? -15.875 8.078 2.525 1 98.12 5 GLN B O 1
ATOM 1023 N N . GLN B 1 6 ? -16.688 9.531 1.005 1 98.62 6 GLN B N 1
ATOM 1024 C CA . GLN B 1 6 ? -17.016 8.477 0.053 1 98.62 6 GLN B CA 1
ATOM 1025 C C . GLN B 1 6 ? -16.25 8.641 -1.252 1 98.62 6 GLN B C 1
ATOM 1027 O O . GLN B 1 6 ? -16.078 9.766 -1.742 1 98.62 6 GLN B O 1
ATOM 1032 N N . ILE B 1 7 ? -15.82 7.582 -1.817 1 98.62 7 ILE B N 1
ATOM 1033 C CA . ILE B 1 7 ? -15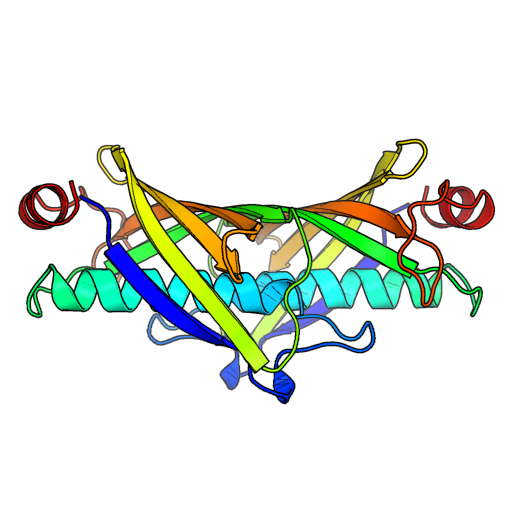.188 7.633 -3.133 1 98.62 7 ILE B CA 1
ATOM 1034 C C . ILE B 1 7 ? -15.867 6.633 -4.066 1 98.62 7 ILE B C 1
ATOM 1036 O O . ILE B 1 7 ? -16.359 5.594 -3.621 1 98.62 7 ILE B O 1
ATOM 1040 N N . ARG B 1 8 ? -15.922 6.945 -5.305 1 98.81 8 ARG B N 1
ATOM 1041 C CA . ARG B 1 8 ? -16.391 6.035 -6.34 1 98.81 8 ARG B CA 1
ATOM 1042 C C . ARG B 1 8 ? -15.227 5.371 -7.062 1 98.81 8 ARG B C 1
ATOM 1044 O O . ARG B 1 8 ? -14.312 6.051 -7.535 1 98.81 8 ARG B O 1
ATOM 1051 N N . VAL B 1 9 ? -15.305 4.094 -7.105 1 98.88 9 VAL B N 1
ATOM 1052 C CA . VAL B 1 9 ? -14.273 3.363 -7.828 1 98.88 9 VAL B CA 1
ATOM 1053 C C . VAL B 1 9 ? -14.375 3.66 -9.32 1 98.88 9 VAL B C 1
ATOM 1055 O O . VAL B 1 9 ? -15.43 3.459 -9.93 1 98.88 9 VAL B O 1
ATOM 1058 N N . ARG B 1 10 ? -13.352 4.086 -9.93 1 98.81 10 ARG B N 1
ATOM 1059 C CA . ARG B 1 10 ? -13.297 4.445 -11.344 1 98.81 10 ARG B CA 1
ATOM 1060 C C . ARG B 1 10 ? -12.938 3.236 -12.203 1 98.81 10 ARG B C 1
ATOM 1062 O O . ARG B 1 10 ? -12.367 2.264 -11.703 1 98.81 10 ARG B O 1
ATOM 1069 N N . TYR B 1 11 ? -13.141 3.322 -13.469 1 98.25 11 TYR B N 1
ATOM 1070 C CA . TYR B 1 11 ? -12.906 2.242 -14.422 1 98.25 11 TYR B CA 1
ATOM 1071 C C . TYR B 1 11 ? -11.445 1.81 -14.406 1 98.25 11 TYR B C 1
ATOM 1073 O O . TYR B 1 11 ? -11.148 0.617 -14.32 1 98.25 11 TYR B O 1
ATOM 1081 N N . GLY B 1 12 ? -10.461 2.666 -14.492 1 98.25 12 GLY B N 1
ATOM 1082 C CA . GLY B 1 12 ? -9.039 2.396 -14.633 1 98.25 12 GLY B CA 1
ATOM 1083 C C . GLY B 1 12 ? -8.383 1.957 -13.336 1 98.25 12 GLY B C 1
ATOM 1084 O O . GLY B 1 12 ? -7.172 1.725 -13.297 1 98.25 12 GLY B O 1
ATOM 1085 N N . GLU B 1 13 ? -9.211 1.762 -12.258 1 98.81 13 GLU B N 1
ATOM 1086 C CA . GLU B 1 13 ? -8.648 1.437 -10.953 1 98.81 13 GLU B CA 1
ATOM 1087 C C . GLU B 1 13 ? -8.766 -0.055 -10.656 1 98.81 13 GLU B C 1
ATOM 1089 O O . GLU B 1 13 ? -8.297 -0.525 -9.609 1 98.81 13 GLU B O 1
ATOM 1094 N N . CYS B 1 14 ? -9.422 -0.788 -11.578 1 98.56 14 CYS B N 1
ATOM 1095 C CA . CYS B 1 14 ? -9.57 -2.232 -11.438 1 98.56 14 CYS B CA 1
ATOM 1096 C C . CYS B 1 14 ? -8.562 -2.969 -12.312 1 98.56 14 CYS B C 1
ATOM 1098 O O . CYS B 1 14 ? -8.109 -2.438 -13.328 1 98.56 14 CYS B O 1
ATOM 1100 N N . ASP B 1 15 ? -8.195 -4.152 -11.852 1 97.5 15 ASP B N 1
ATOM 1101 C CA . ASP B 1 15 ? -7.184 -4.902 -12.586 1 97.5 15 ASP B CA 1
ATOM 1102 C C . ASP B 1 15 ? -7.805 -6.082 -13.328 1 97.5 15 ASP B C 1
ATOM 1104 O O . ASP B 1 15 ? -9.023 -6.141 -13.5 1 97.5 15 ASP B O 1
ATOM 1108 N N . ILE B 1 16 ? -6.973 -6.98 -13.898 1 94.75 16 ILE B N 1
ATOM 1109 C CA . ILE B 1 16 ? -7.406 -8.039 -14.812 1 94.75 16 ILE B CA 1
ATOM 1110 C C . ILE B 1 16 ? -8.266 -9.047 -14.055 1 94.75 16 ILE B C 1
ATOM 1112 O O . ILE B 1 16 ? -8.945 -9.875 -14.672 1 94.75 16 ILE B O 1
ATOM 1116 N N . GLN B 1 17 ? -8.258 -9.016 -12.75 1 95.88 17 GLN B N 1
ATOM 1117 C CA . GLN B 1 17 ? -9.094 -9.914 -11.969 1 95.88 17 GLN B CA 1
ATOM 1118 C C . GLN B 1 17 ? -10.5 -9.344 -11.789 1 95.88 17 GLN B C 1
ATOM 1120 O O . GLN B 1 17 ? -11.359 -9.984 -11.188 1 95.88 17 GLN B O 1
ATOM 1125 N N . GLY B 1 18 ? -10.672 -8.078 -12.227 1 96.75 18 GLY B N 1
ATOM 1126 C CA . GLY B 1 18 ? -12 -7.477 -12.203 1 96.75 18 GLY B CA 1
ATOM 1127 C C . GLY B 1 18 ? -12.305 -6.758 -10.906 1 96.75 18 GLY B C 1
ATOM 1128 O O . GLY B 1 18 ? -13.461 -6.449 -10.617 1 96.75 18 GLY B O 1
ATOM 1129 N N . VAL B 1 19 ? -11.305 -6.59 -10.094 1 98.19 19 VAL B N 1
ATOM 1130 C CA . VAL B 1 19 ? -11.477 -5.91 -8.812 1 98.19 19 VAL B CA 1
ATOM 1131 C C . VAL B 1 19 ? -10.469 -4.77 -8.695 1 98.19 19 VAL B C 1
ATOM 1133 O O . VAL B 1 19 ? -9.555 -4.648 -9.516 1 98.19 19 VAL B O 1
ATOM 1136 N N . VAL B 1 20 ? -10.648 -3.875 -7.695 1 98.88 20 VAL B N 1
ATOM 1137 C CA . VAL B 1 20 ? -9.719 -2.77 -7.492 1 98.88 20 VAL B CA 1
ATOM 1138 C C . VAL B 1 20 ? -8.312 -3.314 -7.262 1 98.88 20 VAL B C 1
ATOM 1140 O O . VAL B 1 20 ? -8.109 -4.199 -6.43 1 98.88 20 VAL B O 1
ATOM 1143 N N . PHE B 1 21 ? -7.383 -2.777 -7.965 1 98.88 21 PHE B N 1
ATOM 1144 C CA . PHE B 1 21 ? -5.973 -3.109 -7.801 1 98.88 21 PHE B CA 1
ATOM 1145 C C . PHE B 1 21 ? -5.492 -2.752 -6.398 1 98.88 21 PHE B C 1
ATOM 1147 O O . PHE B 1 21 ? -5.82 -1.685 -5.879 1 98.88 21 PHE B O 1
ATOM 1154 N N . ASN B 1 22 ? -4.758 -3.639 -5.805 1 98.62 22 ASN B N 1
ATOM 1155 C CA . ASN B 1 22 ? -4.434 -3.537 -4.387 1 98.62 22 ASN B CA 1
ATOM 1156 C C . ASN B 1 22 ? -3.748 -2.211 -4.062 1 98.62 22 ASN B C 1
ATOM 1158 O O . ASN B 1 22 ? -4.016 -1.606 -3.023 1 98.62 22 ASN B O 1
ATOM 1162 N N . ALA B 1 23 ? -2.898 -1.698 -4.945 1 98.81 23 ALA B N 1
ATOM 1163 C CA . ALA B 1 23 ? -2.146 -0.474 -4.684 1 98.81 23 ALA B CA 1
ATOM 1164 C C . ALA B 1 23 ? -3.072 0.739 -4.637 1 98.81 23 ALA B C 1
ATOM 1166 O O . ALA B 1 23 ? -2.771 1.73 -3.969 1 98.81 23 ALA B O 1
ATOM 1167 N N . ASN B 1 24 ? -4.156 0.699 -5.316 1 98.88 24 ASN B N 1
ATOM 1168 C CA . ASN B 1 24 ? -5.07 1.836 -5.359 1 98.88 24 ASN B CA 1
ATOM 1169 C C . ASN B 1 24 ? -5.707 2.096 -3.996 1 98.88 24 ASN B C 1
ATOM 1171 O O . ASN B 1 24 ? -6.102 3.225 -3.697 1 98.88 24 ASN B O 1
ATOM 1175 N N . TYR B 1 25 ? -5.738 1.098 -3.154 1 98.94 25 TYR B N 1
ATOM 1176 C CA . TYR B 1 25 ? -6.309 1.3 -1.827 1 98.94 25 TYR B CA 1
ATOM 1177 C C . TYR B 1 25 ? -5.445 2.25 -1.003 1 98.94 25 TYR B C 1
ATOM 1179 O O . TYR B 1 25 ? -5.961 2.996 -0.167 1 98.94 25 TYR B O 1
ATOM 1187 N N . LEU B 1 26 ? -4.145 2.191 -1.222 1 98.88 26 LEU B N 1
ATOM 1188 C CA . LEU B 1 26 ? -3.277 3.137 -0.527 1 98.88 26 LEU B CA 1
ATOM 1189 C C . LEU B 1 26 ? -3.48 4.551 -1.059 1 98.88 26 LEU B C 1
ATOM 1191 O O . LEU B 1 26 ? -3.359 5.523 -0.31 1 98.88 26 LEU B O 1
ATOM 1195 N N . VAL B 1 27 ? -3.873 4.711 -2.34 1 98.81 27 VAL B N 1
ATOM 1196 C CA . VAL B 1 27 ? -4.242 6.008 -2.898 1 98.81 27 VAL B CA 1
ATOM 1197 C C . VAL B 1 27 ? -5.496 6.535 -2.205 1 98.81 27 VAL B C 1
ATOM 1199 O O . VAL B 1 27 ? -5.57 7.715 -1.854 1 98.81 27 VAL B O 1
ATOM 1202 N N . TYR B 1 28 ? -6.449 5.645 -1.975 1 98.94 28 TYR B N 1
ATOM 1203 C CA . TYR B 1 28 ? -7.664 6.035 -1.27 1 98.94 28 TYR B CA 1
ATOM 1204 C C . TYR B 1 28 ? -7.352 6.48 0.153 1 98.94 28 TYR B C 1
ATOM 1206 O O . TYR B 1 28 ? -7.891 7.484 0.628 1 98.94 28 TYR B O 1
ATOM 1214 N N . VAL B 1 29 ? -6.488 5.734 0.811 1 98.88 29 VAL B N 1
ATOM 1215 C CA . VAL B 1 29 ? -6.086 6.051 2.178 1 98.88 29 VAL B CA 1
ATOM 1216 C C . VAL B 1 29 ? -5.422 7.422 2.217 1 98.88 29 VAL B C 1
ATOM 1218 O O . VAL B 1 29 ? -5.75 8.258 3.064 1 98.88 29 VAL B O 1
ATOM 1221 N N . ASP B 1 30 ? -4.516 7.621 1.299 1 98.69 30 ASP B N 1
ATOM 1222 C CA . ASP B 1 30 ? -3.842 8.914 1.218 1 98.69 30 ASP B CA 1
ATOM 1223 C C . ASP B 1 30 ? -4.844 10.039 0.994 1 98.69 30 ASP B C 1
ATOM 1225 O O . ASP B 1 30 ? -4.758 11.094 1.631 1 98.69 30 ASP B O 1
ATOM 1229 N N . ASP B 1 31 ? -5.742 9.844 0.112 1 98.44 31 ASP B N 1
ATOM 1230 C CA . ASP B 1 31 ? -6.715 10.867 -0.255 1 98.44 31 ASP B 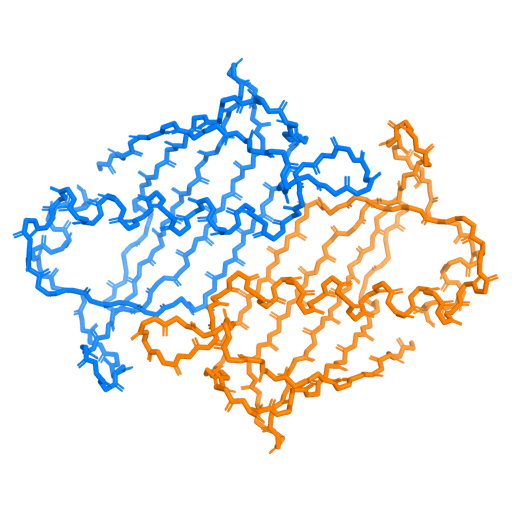CA 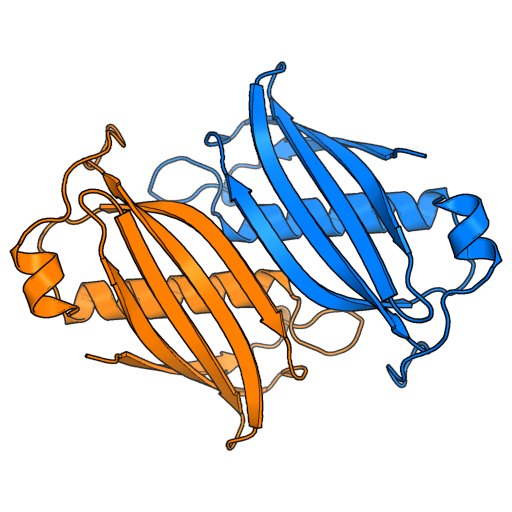1
ATOM 1231 C C . ASP B 1 31 ? -7.582 11.258 0.941 1 98.44 31 ASP B C 1
ATOM 1233 O O . ASP B 1 31 ? -7.797 12.445 1.202 1 98.44 31 ASP B O 1
ATOM 1237 N N . VAL B 1 32 ? -8.109 10.281 1.688 1 98.62 32 VAL B N 1
ATOM 1238 C CA . VAL B 1 32 ? -8.984 10.578 2.812 1 98.62 32 VAL B CA 1
ATOM 1239 C C . VAL B 1 32 ? -8.203 11.312 3.9 1 98.62 32 VAL B C 1
ATOM 1241 O O . VAL B 1 32 ? -8.734 12.219 4.547 1 98.62 32 VAL B O 1
ATOM 1244 N N . ILE B 1 33 ? -6.969 10.961 4.125 1 97.81 33 ILE B N 1
ATOM 1245 C CA . ILE B 1 33 ? -6.148 11.609 5.137 1 97.81 33 ILE B CA 1
ATOM 1246 C C . ILE B 1 33 ? -5.863 13.055 4.719 1 97.81 33 ILE B C 1
ATOM 1248 O O . ILE B 1 33 ? -5.953 13.977 5.535 1 97.81 33 ILE B O 1
ATOM 1252 N N . GLU B 1 34 ? -5.535 13.234 3.461 1 96.12 34 GLU B N 1
ATOM 1253 C CA . GLU B 1 34 ? -5.281 14.578 2.945 1 96.12 34 GLU B CA 1
ATOM 1254 C C . GLU B 1 34 ? -6.504 15.469 3.121 1 96.12 34 GLU B C 1
ATOM 1256 O O . GLU B 1 34 ? -6.391 16.594 3.6 1 96.12 34 GLU B O 1
ATOM 1261 N N . GLN B 1 35 ? -7.621 14.984 2.744 1 96.44 35 GLN B N 1
ATOM 1262 C CA . GLN B 1 35 ? -8.852 15.758 2.865 1 96.44 35 GLN B CA 1
ATOM 1263 C C . GLN B 1 35 ? -9.18 16.047 4.328 1 96.44 35 GLN B C 1
ATOM 1265 O O . GLN B 1 35 ? -9.617 17.156 4.66 1 96.44 35 GLN B O 1
ATOM 1270 N N . TRP B 1 36 ? -8.938 15.086 5.188 1 97.06 36 TRP B N 1
ATOM 1271 C CA . TRP B 1 36 ? -9.148 15.258 6.621 1 97.06 36 TRP B CA 1
ATOM 1272 C C . TRP B 1 36 ? -8.273 16.391 7.168 1 97.06 36 TRP B C 1
ATOM 1274 O O . TRP B 1 36 ? -8.773 17.297 7.844 1 97.06 36 TRP B O 1
ATOM 1284 N N . LEU B 1 37 ? -7.027 16.312 6.855 1 95.56 37 LEU B N 1
ATOM 1285 C CA . LEU B 1 37 ? -6.086 17.328 7.32 1 95.56 37 LEU B CA 1
ATOM 1286 C C . LEU B 1 37 ? -6.48 18.703 6.812 1 95.56 37 LEU B C 1
ATOM 1288 O O . LEU B 1 37 ? -6.422 19.688 7.559 1 95.56 37 LEU B O 1
ATOM 1292 N N . GLU B 1 38 ? -6.824 18.766 5.535 1 94.06 38 GLU B N 1
ATOM 1293 C CA . GLU B 1 38 ? -7.262 20.031 4.973 1 94.06 38 GLU B CA 1
ATOM 1294 C C . GLU B 1 38 ? -8.469 20.594 5.723 1 94.06 38 GLU B C 1
ATOM 1296 O O . GLU B 1 38 ? -8.516 21.781 6.039 1 94.06 38 GLU B O 1
ATOM 1301 N N . ALA B 1 39 ? -9.398 19.781 6.027 1 93.75 39 ALA B N 1
ATOM 1302 C CA . ALA B 1 39 ? -10.625 20.188 6.711 1 93.75 39 ALA B CA 1
ATOM 1303 C C . ALA B 1 39 ? -10.344 20.578 8.156 1 93.75 39 ALA B C 1
ATOM 1305 O O . ALA B 1 39 ? -10.93 21.547 8.664 1 93.75 39 ALA B O 1
ATOM 1306 N N . ALA B 1 40 ? -9.484 19.875 8.781 1 94.25 40 ALA B N 1
ATOM 1307 C CA . ALA B 1 40 ? -9.266 20.031 10.219 1 94.25 40 ALA B CA 1
ATOM 1308 C C . ALA B 1 40 ? -8.305 21.172 10.508 1 94.25 40 ALA B C 1
ATOM 1310 O O . ALA B 1 40 ? -8.414 21.844 11.539 1 94.25 40 ALA B O 1
ATOM 1311 N N . LEU B 1 41 ? -7.293 21.375 9.68 1 91.88 41 LEU B N 1
ATOM 1312 C CA . LEU B 1 41 ? -6.207 22.281 10.016 1 91.88 41 LEU B CA 1
ATOM 1313 C C . LEU B 1 41 ? -6.336 23.594 9.234 1 91.88 41 LEU B C 1
ATOM 1315 O O . LEU B 1 41 ? -5.566 24.531 9.453 1 91.88 41 LEU B O 1
ATOM 1319 N N . GLU B 1 42 ? -7.34 23.969 8.695 1 83.62 42 GLU B N 1
ATOM 1320 C CA . GLU B 1 42 ? -7.637 25.219 8.008 1 83.62 42 GLU B CA 1
ATOM 1321 C C . GLU B 1 42 ? -6.375 25.844 7.414 1 83.62 42 GLU B C 1
ATOM 1323 O O . GLU B 1 42 ? -6.102 27.031 7.613 1 83.62 42 GLU B O 1
ATOM 1328 N N . ALA B 1 43 ? -5.477 25.266 6.742 1 71.25 43 ALA B N 1
ATOM 1329 C CA . ALA B 1 43 ? -4.355 25.734 5.938 1 71.25 43 ALA B CA 1
ATOM 1330 C C . ALA B 1 43 ? -3.074 25.797 6.766 1 71.25 43 ALA B C 1
ATOM 1332 O O . ALA B 1 43 ? -2.057 26.328 6.305 1 71.25 43 ALA B O 1
ATOM 1333 N N . ALA B 1 44 ? -3.107 25.531 8.055 1 76 44 ALA B N 1
ATOM 1334 C CA . ALA B 1 44 ? -1.842 25.469 8.781 1 76 44 ALA B CA 1
ATOM 1335 C C . ALA B 1 44 ? -0.906 24.438 8.172 1 76 44 ALA B C 1
ATOM 1337 O O . ALA B 1 44 ? -1.352 23.375 7.73 1 76 44 ALA B O 1
ATOM 1338 N N . PRO B 1 45 ? 0.379 24.891 8.102 1 84 45 PRO B N 1
ATOM 1339 C CA . PRO B 1 45 ? 1.345 23.969 7.492 1 84 45 PRO B CA 1
ATOM 1340 C C . PRO B 1 45 ? 1.608 22.734 8.352 1 84 45 PRO B C 1
ATOM 1342 O O . PRO B 1 45 ? 1.915 22.859 9.539 1 84 45 PRO B O 1
ATOM 1345 N N . PHE B 1 46 ? 1.357 21.641 7.945 1 94.31 46 PHE B N 1
ATOM 1346 C CA . PHE B 1 46 ? 1.677 20.359 8.562 1 94.31 46 PHE B CA 1
ATOM 1347 C C . PHE B 1 46 ? 2.094 19.328 7.516 1 94.31 46 PHE B C 1
ATOM 1349 O O . PHE B 1 46 ? 1.468 19.234 6.457 1 94.31 46 PHE B O 1
ATOM 1356 N N . ASP B 1 47 ? 3.186 18.703 7.758 1 95.56 47 ASP B N 1
ATOM 1357 C CA . ASP B 1 47 ? 3.682 17.688 6.844 1 95.56 47 ASP B CA 1
ATOM 1358 C C . ASP B 1 47 ? 4.074 16.406 7.598 1 95.56 47 ASP B C 1
ATOM 1360 O O . ASP B 1 47 ? 4.461 16.469 8.766 1 95.56 47 ASP B O 1
ATOM 1364 N N . TYR B 1 48 ? 3.893 15.32 7.004 1 97.81 48 TYR B N 1
ATOM 1365 C CA . TYR B 1 48 ? 4.293 14.039 7.578 1 97.81 48 TYR B CA 1
ATOM 1366 C C . TYR B 1 48 ? 4.828 13.109 6.5 1 97.81 48 TYR B C 1
ATOM 1368 O O . TYR B 1 48 ? 4.508 13.258 5.316 1 97.81 48 TYR B O 1
ATOM 1376 N N . MET B 1 49 ? 5.656 12.164 6.891 1 98.19 49 MET B N 1
ATOM 1377 C CA . MET B 1 49 ? 6.117 11.062 6.055 1 98.19 49 MET B CA 1
ATOM 1378 C C . MET B 1 49 ? 5.52 9.742 6.52 1 98.19 49 MET B C 1
ATOM 1380 O O . MET B 1 49 ? 5.328 9.531 7.719 1 98.19 49 MET B O 1
ATOM 1384 N N . VAL B 1 50 ? 5.207 8.906 5.605 1 98.75 50 VAL B N 1
ATOM 1385 C CA . VAL B 1 50 ? 4.695 7.586 5.941 1 98.75 50 VAL B CA 1
ATOM 1386 C C . VAL B 1 50 ? 5.855 6.652 6.277 1 98.75 50 VAL B C 1
ATOM 1388 O O . VAL B 1 50 ? 6.789 6.5 5.488 1 98.75 50 VAL B O 1
ATOM 1391 N N . LYS B 1 51 ? 5.762 6.039 7.406 1 98.81 51 LYS B N 1
ATOM 1392 C CA . LYS B 1 51 ? 6.812 5.152 7.898 1 98.81 51 LYS B CA 1
ATOM 1393 C C . LYS B 1 51 ? 6.426 3.688 7.711 1 98.81 51 LYS B C 1
ATOM 1395 O O . LYS B 1 51 ? 7.289 2.836 7.488 1 98.81 51 LYS B O 1
ATOM 1400 N N . LYS B 1 52 ? 5.199 3.453 7.879 1 98.88 52 LYS B N 1
ATOM 1401 C CA . LYS B 1 52 ? 4.695 2.084 7.883 1 98.88 52 LYS B CA 1
ATOM 1402 C C . LYS B 1 52 ? 3.219 2.041 7.496 1 98.88 52 LYS B C 1
ATOM 1404 O O . LYS B 1 52 ? 2.445 2.92 7.883 1 98.88 52 LYS B O 1
ATOM 1409 N N . VAL B 1 53 ? 2.852 1.017 6.766 1 98.94 53 VAL B N 1
ATOM 1410 C CA . VAL B 1 53 ? 1.43 0.789 6.531 1 98.94 53 VAL B CA 1
ATOM 1411 C C . VAL B 1 53 ? 1.126 -0.706 6.605 1 98.94 53 VAL B C 1
ATOM 1413 O O . VAL B 1 53 ? 1.895 -1.527 6.098 1 98.94 53 VAL B O 1
ATOM 1416 N N . LEU B 1 54 ? 0.093 -1.009 7.262 1 98.94 54 LEU B N 1
ATOM 1417 C CA . LEU B 1 54 ? -0.539 -2.324 7.227 1 98.94 54 LEU B CA 1
ATOM 1418 C C . LEU B 1 54 ? -1.929 -2.244 6.605 1 98.94 54 LEU B C 1
ATOM 1420 O O . LEU B 1 54 ? -2.76 -1.438 7.031 1 98.94 54 LEU B O 1
ATOM 1424 N N . ILE B 1 55 ? -2.17 -2.969 5.57 1 98.94 55 ILE B N 1
ATOM 1425 C CA . ILE B 1 55 ? -3.508 -3.066 4.996 1 98.94 55 ILE B CA 1
ATOM 1426 C C . ILE B 1 55 ? -3.975 -4.52 5.02 1 98.94 55 ILE B C 1
ATOM 1428 O O . ILE B 1 55 ? -3.229 -5.426 4.633 1 98.94 55 ILE B O 1
ATOM 1432 N N . GLU B 1 56 ? -5.109 -4.715 5.477 1 98.94 56 GLU B N 1
ATOM 1433 C CA . GLU B 1 56 ? -5.793 -6 5.418 1 98.94 56 GLU B CA 1
ATOM 1434 C C . GLU B 1 56 ? -7.082 -5.906 4.605 1 98.94 56 GLU B C 1
ATOM 1436 O O . GLU B 1 56 ? -7.887 -4.996 4.809 1 98.94 56 GLU B O 1
ATOM 1441 N N . TRP B 1 57 ? -7.195 -6.797 3.652 1 98.88 57 TRP B N 1
ATOM 1442 C CA . TRP B 1 57 ? -8.383 -6.812 2.809 1 98.88 57 TRP B CA 1
ATOM 1443 C C . TRP B 1 57 ? -9.375 -7.879 3.277 1 98.88 57 TRP B C 1
ATOM 1445 O O . TRP B 1 57 ? -8.984 -9.016 3.553 1 98.88 57 TRP B O 1
ATOM 1455 N N . ASP B 1 58 ? -10.578 -7.535 3.33 1 98.56 58 ASP B N 1
ATOM 1456 C CA . ASP B 1 58 ? -11.641 -8.453 3.729 1 98.56 58 ASP B CA 1
ATOM 1457 C C . ASP B 1 58 ? -12.438 -8.922 2.516 1 98.56 58 ASP B C 1
ATOM 1459 O O . ASP B 1 58 ? -12.93 -10.055 2.488 1 98.56 58 ASP B O 1
ATOM 1463 N N . ALA B 1 59 ? -12.672 -8.031 1.58 1 97.94 59 ALA B N 1
ATOM 1464 C CA . ALA B 1 59 ? -13.43 -8.305 0.36 1 97.94 59 ALA B CA 1
ATOM 1465 C C . ALA B 1 59 ? -13.016 -7.352 -0.761 1 97.94 59 ALA B C 1
ATOM 1467 O O . ALA B 1 59 ? -12.492 -6.27 -0.503 1 97.94 59 ALA B O 1
ATOM 1468 N N . PRO B 1 60 ? -13.273 -7.809 -1.964 1 97.81 60 PRO B N 1
ATOM 1469 C CA . PRO B 1 60 ? -12.898 -6.934 -3.078 1 97.81 60 PRO B CA 1
ATOM 1470 C C . PRO B 1 60 ? -13.914 -5.82 -3.324 1 97.81 60 PRO B C 1
ATOM 1472 O O . PRO B 1 60 ? -15.102 -5.984 -3.02 1 97.81 60 PRO B O 1
ATOM 1475 N N . ALA B 1 61 ? -13.422 -4.645 -3.736 1 98.75 61 ALA B N 1
ATOM 1476 C CA . ALA B 1 61 ? -14.273 -3.611 -4.332 1 98.75 61 ALA B CA 1
ATOM 1477 C C . ALA B 1 61 ? -14.219 -3.67 -5.855 1 98.75 61 ALA B C 1
ATOM 1479 O O . ALA B 1 61 ? -13.266 -4.203 -6.43 1 98.75 61 ALA B O 1
ATOM 1480 N N . ARG B 1 62 ? -15.25 -3.164 -6.547 1 98.5 62 ARG B N 1
ATOM 1481 C CA . ARG B 1 62 ? -15.375 -3.242 -8 1 98.5 62 ARG B CA 1
ATOM 1482 C C . ARG B 1 62 ? -15.75 -1.888 -8.594 1 98.5 62 ARG B C 1
ATOM 1484 O O . ARG B 1 62 ? -16.156 -0.981 -7.867 1 98.5 62 ARG B O 1
ATOM 1491 N N . ARG B 1 63 ? -15.57 -1.823 -9.875 1 98.62 63 ARG B N 1
ATOM 1492 C CA . ARG B 1 63 ? -15.922 -0.598 -10.586 1 98.62 63 ARG B CA 1
ATOM 1493 C C . ARG B 1 63 ? -17.328 -0.15 -10.242 1 98.62 63 ARG B C 1
ATOM 1495 O O . ARG B 1 63 ? -18.266 -0.962 -10.227 1 98.62 63 ARG B O 1
ATOM 1502 N N . GLY B 1 64 ? -17.406 1.135 -9.945 1 98.62 64 GLY B N 1
ATOM 1503 C CA . GLY B 1 64 ? -18.719 1.694 -9.68 1 98.62 64 GLY B CA 1
ATOM 1504 C C . GLY B 1 64 ? -19.109 1.625 -8.211 1 98.62 64 GLY B C 1
ATOM 1505 O O . GLY B 1 64 ? -20.047 2.299 -7.785 1 98.62 64 GLY B O 1
ATOM 1506 N N . ASP B 1 65 ? -18.438 0.786 -7.465 1 98.81 65 ASP B N 1
ATOM 1507 C CA . ASP B 1 65 ? -18.703 0.746 -6.027 1 98.81 65 ASP B CA 1
ATOM 1508 C C . ASP B 1 65 ? -18.484 2.117 -5.395 1 98.81 65 ASP B C 1
ATOM 1510 O O . ASP B 1 65 ? -17.578 2.855 -5.789 1 98.81 65 ASP B O 1
ATOM 1514 N N . LEU B 1 66 ? -19.266 2.463 -4.473 1 98.88 66 LEU B N 1
ATOM 1515 C CA . LEU B 1 66 ? -19.047 3.582 -3.566 1 98.88 66 LEU B CA 1
ATOM 1516 C C . LEU B 1 66 ? -18.438 3.102 -2.25 1 98.88 66 LEU B C 1
ATOM 1518 O O . LEU B 1 66 ? -19.109 2.414 -1.472 1 98.88 66 LEU B O 1
ATOM 1522 N N . ILE B 1 67 ? -17.172 3.424 -2.023 1 98.94 67 ILE B N 1
ATOM 1523 C CA . ILE B 1 67 ? -16.5 3.014 -0.794 1 98.94 67 ILE B CA 1
ATOM 1524 C C . ILE B 1 67 ? -16.625 4.117 0.255 1 98.94 67 ILE B C 1
ATOM 1526 O O . ILE B 1 67 ? -16.172 5.242 0.037 1 98.94 67 ILE B O 1
ATOM 1530 N N . ASP B 1 68 ? -17.234 3.783 1.351 1 98.94 68 ASP B N 1
ATOM 1531 C CA . ASP B 1 68 ? -17.234 4.668 2.512 1 98.94 68 ASP B CA 1
ATOM 1532 C C . ASP B 1 68 ? -15.938 4.527 3.311 1 98.94 68 ASP B C 1
ATOM 1534 O O . ASP B 1 68 ? -15.625 3.445 3.811 1 98.94 68 ASP B O 1
ATOM 1538 N N . LEU B 1 69 ? -15.195 5.574 3.43 1 98.94 69 LEU B N 1
ATOM 1539 C CA . LEU B 1 69 ? -13.938 5.59 4.168 1 98.94 69 LEU B CA 1
ATOM 1540 C C . LEU B 1 69 ? -14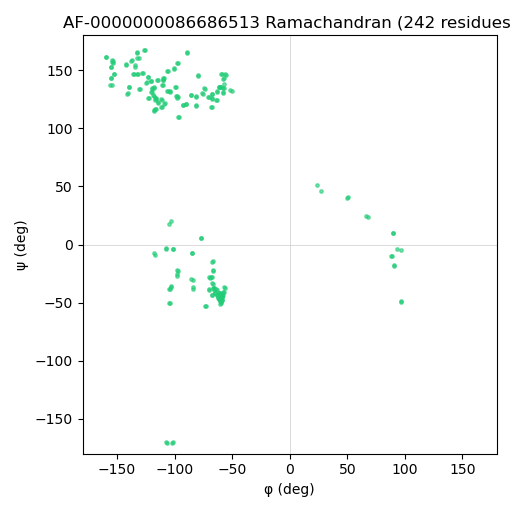.094 6.316 5.496 1 98.94 69 LEU B C 1
ATOM 1542 O O . LEU B 1 69 ? -14.688 7.398 5.551 1 98.94 69 LEU B O 1
ATOM 1546 N N . THR B 1 70 ? -13.617 5.707 6.527 1 98.88 70 THR B N 1
ATOM 1547 C CA . THR B 1 70 ? -13.562 6.309 7.855 1 98.88 70 THR B CA 1
ATOM 1548 C C . THR B 1 70 ? -12.133 6.328 8.383 1 98.88 70 THR B C 1
ATOM 1550 O O . THR B 1 70 ? -11.469 5.289 8.438 1 98.88 70 THR B O 1
ATOM 1553 N N . ALA B 1 71 ? -11.688 7.48 8.766 1 98.88 71 ALA B N 1
ATOM 1554 C CA . ALA B 1 71 ? -10.32 7.648 9.258 1 98.88 71 ALA B CA 1
ATOM 1555 C C . ALA B 1 71 ? -10.312 8.188 10.68 1 98.88 71 ALA B C 1
ATOM 1557 O O . ALA B 1 71 ? -11.125 9.047 11.031 1 98.88 71 ALA B O 1
ATOM 1558 N N . ALA B 1 72 ? -9.422 7.684 11.469 1 98.81 72 ALA B N 1
ATOM 1559 C CA . ALA B 1 72 ? -9.227 8.172 12.836 1 98.81 72 ALA B CA 1
ATOM 1560 C C . ALA B 1 72 ? -7.789 7.945 13.297 1 98.81 72 ALA B C 1
ATOM 1562 O O . ALA B 1 72 ? -7.164 6.945 12.938 1 98.81 72 ALA B O 1
ATOM 1563 N N . VAL B 1 73 ? -7.328 8.883 14.125 1 98.75 73 VAL B N 1
ATOM 1564 C CA . VAL B 1 73 ? -6.055 8.617 14.789 1 98.75 73 VAL B CA 1
ATOM 1565 C C . VAL B 1 73 ? -6.262 7.613 15.922 1 98.75 73 VAL B C 1
ATOM 1567 O O . VAL B 1 73 ? -7.125 7.809 16.781 1 98.75 73 VAL B O 1
ATOM 1570 N N . THR B 1 74 ? -5.434 6.602 15.922 1 98.75 74 THR B N 1
ATOM 1571 C CA . THR B 1 74 ? -5.664 5.535 16.891 1 98.75 74 THR B CA 1
ATOM 1572 C C . THR B 1 74 ? -4.484 5.414 17.844 1 98.75 74 THR B C 1
ATOM 1574 O O . THR B 1 74 ? -4.555 4.688 18.844 1 98.75 74 THR B O 1
ATOM 1577 N N . ARG B 1 75 ? -3.438 6.082 17.656 1 98.69 75 ARG B N 1
ATOM 1578 C CA . ARG B 1 75 ? -2.277 6.125 18.531 1 98.69 75 ARG B CA 1
ATOM 1579 C C . ARG B 1 75 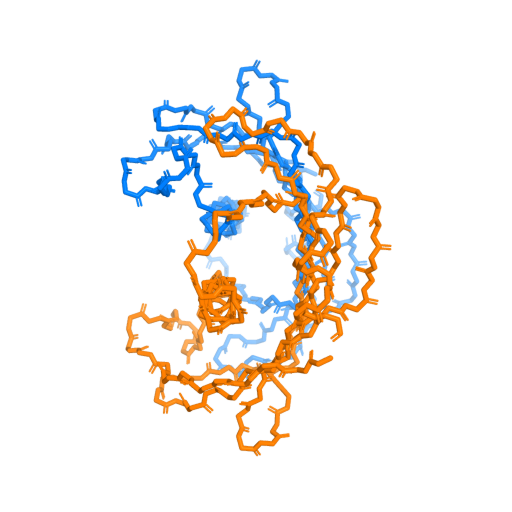? -1.487 7.414 18.344 1 98.69 75 ARG B C 1
ATOM 1581 O O . ARG B 1 75 ? -1.295 7.863 17.203 1 98.69 75 ARG B O 1
ATOM 1588 N N . TRP B 1 76 ? -1.052 8.008 19.422 1 98.5 76 TRP B N 1
ATOM 1589 C CA . TRP B 1 76 ? -0.177 9.172 19.375 1 98.5 76 TRP B CA 1
ATOM 1590 C C . TRP B 1 76 ? 1.182 8.859 20 1 98.5 76 TRP B C 1
ATOM 1592 O O . TRP B 1 76 ? 1.258 8.312 21.094 1 98.5 76 TRP B O 1
ATOM 1602 N N . GLY B 1 77 ? 2.18 9.086 19.25 1 98.38 77 GLY B N 1
ATOM 1603 C CA . GLY B 1 77 ? 3.52 9.234 19.797 1 98.38 77 GLY B CA 1
ATOM 1604 C C . GLY B 1 77 ? 3.967 10.68 19.906 1 98.38 77 GLY B C 1
ATOM 1605 O O . GLY B 1 77 ? 3.15 11.602 19.781 1 98.38 77 GLY B O 1
ATOM 1606 N N . ARG B 1 78 ? 5.23 10.852 20.188 1 98.44 78 ARG B N 1
ATOM 1607 C CA . ARG B 1 78 ? 5.754 12.211 20.25 1 98.44 78 ARG B CA 1
ATOM 1608 C C . ARG B 1 78 ? 5.898 12.805 18.844 1 98.44 78 ARG B C 1
ATOM 1610 O O . ARG B 1 78 ? 5.383 13.891 18.578 1 98.44 78 ARG B O 1
ATOM 1617 N N . THR B 1 79 ? 6.605 12.047 17.969 1 98.56 79 THR B N 1
ATOM 1618 C CA . THR B 1 79 ? 6.852 12.523 16.625 1 98.56 79 THR B CA 1
ATOM 1619 C C . THR B 1 79 ? 6.012 11.742 15.609 1 98.56 79 THR B C 1
ATOM 1621 O O . THR B 1 79 ? 6.039 12.039 14.414 1 98.56 79 THR B O 1
ATOM 1624 N N . SER B 1 80 ? 5.262 10.711 16.109 1 98.75 80 SER B N 1
ATOM 1625 C CA . SER B 1 80 ? 4.543 9.805 15.219 1 98.75 80 SER B CA 1
ATOM 1626 C C . SER B 1 80 ? 3.092 9.633 15.656 1 98.75 80 SER B C 1
ATOM 1628 O O . SER B 1 80 ? 2.74 9.961 16.797 1 98.75 80 SER B O 1
ATOM 1630 N N . PHE B 1 81 ? 2.285 9.195 14.789 1 98.75 81 PHE B N 1
ATOM 1631 C CA . PHE B 1 81 ? 0.91 8.812 15.094 1 98.75 81 PHE B CA 1
ATOM 1632 C C . PHE B 1 81 ? 0.395 7.797 14.078 1 98.75 81 PHE B C 1
ATOM 1634 O O . PHE B 1 81 ? 0.892 7.727 12.953 1 98.75 81 PHE B O 1
ATOM 1641 N N . ASP B 1 82 ? -0.558 6.965 14.508 1 98.94 82 ASP B N 1
ATOM 1642 C CA . ASP B 1 82 ? -1.191 5.973 13.648 1 98.94 82 ASP B CA 1
ATOM 1643 C C . ASP B 1 82 ? -2.594 6.418 13.234 1 98.94 82 ASP B C 1
ATOM 1645 O O . ASP B 1 82 ? -3.379 6.863 14.078 1 98.94 82 ASP B O 1
ATOM 1649 N N . ILE B 1 83 ? -2.84 6.32 11.992 1 98.88 83 ILE B N 1
ATOM 1650 C CA . ILE B 1 83 ? -4.176 6.551 11.461 1 98.88 83 ILE B CA 1
ATOM 1651 C C . ILE B 1 83 ? -4.77 5.238 10.961 1 98.88 83 ILE B C 1
ATOM 1653 O O . ILE B 1 83 ? -4.16 4.543 10.141 1 98.88 83 ILE B O 1
ATOM 1657 N N . THR B 1 84 ? -5.922 4.914 11.492 1 98.94 84 THR B N 1
ATOM 1658 C CA . THR B 1 84 ? -6.66 3.768 10.977 1 98.94 84 THR B CA 1
ATOM 1659 C C . THR B 1 84 ? -7.727 4.211 9.984 1 98.94 84 THR B C 1
ATOM 1661 O O . THR B 1 84 ? -8.5 5.133 10.258 1 98.94 84 THR B O 1
ATOM 1664 N N . VAL B 1 85 ? -7.746 3.652 8.805 1 98.94 85 VAL B N 1
ATOM 1665 C CA . VAL B 1 85 ? -8.75 3.906 7.777 1 98.94 85 VAL B CA 1
ATOM 1666 C C . VAL B 1 85 ? -9.516 2.619 7.477 1 98.94 85 VAL B C 1
ATOM 1668 O O . VAL B 1 85 ? -8.906 1.588 7.172 1 98.94 85 VAL B O 1
ATOM 1671 N N . ARG B 1 86 ? -10.781 2.705 7.598 1 98.94 86 ARG B N 1
ATOM 1672 C CA . ARG B 1 86 ? -11.664 1.596 7.25 1 98.94 86 ARG B CA 1
ATOM 1673 C C . ARG B 1 86 ? -12.477 1.91 5.996 1 98.94 86 ARG B C 1
ATOM 1675 O O . ARG B 1 86 ? -12.961 3.031 5.832 1 98.94 86 ARG B O 1
ATOM 1682 N N . GLY B 1 87 ? -12.609 0.958 5.113 1 98.94 87 GLY B N 1
ATOM 1683 C CA . GLY B 1 87 ? -13.422 1.081 3.912 1 98.94 87 GLY B CA 1
ATOM 1684 C C . GLY B 1 87 ? -14.547 0.067 3.846 1 98.94 87 GLY B C 1
ATOM 1685 O O . GLY B 1 87 ? -14.328 -1.123 4.082 1 98.94 87 GLY B O 1
ATOM 1686 N N . GLU B 1 88 ? -15.703 0.546 3.508 1 98.94 88 GLU B N 1
ATOM 1687 C CA . GLU B 1 88 ? -16.875 -0.314 3.398 1 98.94 88 GLU B CA 1
ATOM 1688 C C . GLU B 1 88 ? -17.672 -0.006 2.133 1 98.94 88 GLU B C 1
ATOM 1690 O O . GLU B 1 88 ? -17.688 1.135 1.667 1 98.94 88 GLU B O 1
ATOM 1695 N N . VAL B 1 89 ? -18.281 -1.015 1.559 1 98.88 89 VAL B N 1
ATOM 1696 C CA . VAL B 1 89 ? -19.266 -0.87 0.49 1 98.88 89 VAL B CA 1
ATOM 1697 C C . VAL B 1 89 ? -20.625 -1.412 0.953 1 98.88 89 VAL B C 1
ATOM 1699 O O . VAL B 1 89 ? -20.75 -2.607 1.221 1 98.88 89 VAL B O 1
ATOM 1702 N N . THR B 1 90 ? -21.625 -0.537 1.065 1 98 90 THR B N 1
ATOM 1703 C CA . THR B 1 90 ? -22.969 -0.909 1.517 1 98 90 THR B CA 1
ATOM 1704 C C . THR B 1 90 ? -22.891 -1.711 2.812 1 98 90 THR B C 1
ATOM 1706 O O . THR B 1 90 ? -23.516 -2.77 2.928 1 98 90 THR B O 1
ATOM 1709 N N . GLY B 1 91 ? -22.047 -1.328 3.707 1 97.88 91 GLY B N 1
ATOM 1710 C CA . GLY B 1 91 ? -21.953 -1.927 5.027 1 97.88 91 GLY B CA 1
ATOM 1711 C C . GLY B 1 91 ? -21.016 -3.123 5.078 1 97.88 91 GLY B C 1
ATOM 1712 O O . GLY B 1 91 ? -20.688 -3.621 6.16 1 97.88 91 GLY B O 1
ATOM 1713 N N . ARG B 1 92 ? -20.562 -3.604 3.969 1 98.25 92 ARG B N 1
ATOM 1714 C CA . ARG B 1 92 ? -19.609 -4.715 3.896 1 98.25 92 ARG B CA 1
ATOM 1715 C C . ARG B 1 92 ? -18.172 -4.219 4.008 1 98.25 92 ARG B C 1
ATOM 1717 O O . ARG B 1 92 ? -17.766 -3.34 3.254 1 98.25 92 ARG B O 1
ATOM 1724 N N . SER B 1 93 ? -17.469 -4.867 4.926 1 98.88 93 SER B N 1
ATOM 1725 C CA . SER B 1 93 ? -16.062 -4.469 5.102 1 98.88 93 SER B CA 1
ATOM 1726 C C . SER B 1 93 ? -15.234 -4.84 3.883 1 98.88 93 SER B C 1
ATOM 1728 O O . SER B 1 93 ? -15.281 -5.98 3.414 1 98.88 93 SER B O 1
ATOM 1730 N N . ILE B 1 94 ? -14.484 -3.883 3.359 1 98.94 94 ILE B N 1
ATOM 1731 C CA . ILE B 1 94 ? -13.617 -4.094 2.205 1 98.94 94 ILE B CA 1
ATOM 1732 C C . ILE B 1 94 ? -12.156 -4.184 2.662 1 98.94 94 ILE B C 1
ATOM 1734 O O . ILE B 1 94 ? -11.445 -5.125 2.305 1 98.94 94 ILE B O 1
ATOM 1738 N N . PHE B 1 95 ? -11.695 -3.223 3.467 1 98.94 95 PHE B N 1
ATOM 1739 C CA . PHE B 1 95 ? -10.32 -3.236 3.941 1 98.94 95 PHE B CA 1
ATOM 1740 C C . PHE B 1 95 ? -10.172 -2.383 5.195 1 98.94 95 PHE B C 1
ATOM 1742 O O . PHE B 1 95 ? -11.039 -1.567 5.504 1 98.94 95 PHE B O 1
ATOM 1749 N N . THR B 1 96 ? -9.094 -2.602 5.93 1 98.94 96 THR B N 1
ATOM 1750 C CA . THR B 1 96 ? -8.594 -1.761 7.012 1 98.94 96 THR B CA 1
ATOM 1751 C C . THR B 1 96 ? -7.102 -1.477 6.836 1 98.94 96 THR B C 1
ATOM 1753 O O . THR B 1 96 ? -6.324 -2.383 6.527 1 98.94 96 THR B O 1
ATOM 1756 N N . ALA B 1 97 ? -6.785 -0.273 6.992 1 98.94 97 ALA B N 1
ATOM 1757 C CA . ALA B 1 97 ? -5.383 0.133 6.914 1 98.94 97 ALA B CA 1
ATOM 1758 C C . ALA B 1 97 ? -4.953 0.865 8.18 1 98.94 97 ALA B C 1
ATOM 1760 O O . ALA B 1 97 ? -5.715 1.656 8.742 1 98.94 97 ALA B O 1
ATOM 1761 N N . VAL B 1 98 ? -3.775 0.585 8.633 1 98.94 98 VAL B N 1
ATOM 1762 C CA . VAL B 1 98 ? -3.117 1.37 9.672 1 98.94 98 VAL B CA 1
ATOM 1763 C C . VAL B 1 98 ? -1.844 2.002 9.117 1 98.94 98 VAL B C 1
ATOM 1765 O O . VAL B 1 98 ? -0.935 1.295 8.68 1 98.94 98 VAL B O 1
ATOM 1768 N N . LEU B 1 99 ? -1.82 3.256 9.078 1 98.88 99 LEU B N 1
ATOM 1769 C CA . LEU B 1 99 ? -0.698 4.035 8.57 1 98.88 99 LEU B CA 1
ATOM 1770 C C . LEU B 1 99 ? 0.037 4.734 9.711 1 98.88 99 LEU B C 1
ATOM 1772 O O . LEU B 1 99 ? -0.576 5.461 10.5 1 98.88 99 LEU B O 1
ATOM 1776 N N . THR B 1 100 ? 1.29 4.465 9.859 1 98.94 100 THR B N 1
ATOM 1777 C CA . THR B 1 100 ? 2.133 5.199 10.797 1 98.94 100 THR B CA 1
ATOM 1778 C C . THR B 1 100 ? 2.766 6.41 10.117 1 98.94 100 THR B C 1
ATOM 1780 O O . THR B 1 100 ? 3.527 6.266 9.164 1 98.94 100 THR B O 1
ATOM 1783 N N . ALA B 1 101 ? 2.496 7.539 10.633 1 98.75 101 ALA B N 1
ATOM 1784 C CA . ALA B 1 101 ? 2.973 8.812 10.102 1 98.75 101 ALA B CA 1
ATOM 1785 C C . ALA B 1 101 ? 4.012 9.438 11.031 1 98.75 101 ALA B C 1
ATOM 1787 O O . ALA B 1 101 ? 3.869 9.391 12.25 1 98.75 101 ALA B O 1
ATOM 1788 N N . ILE B 1 102 ? 5 10.031 10.438 1 98.75 102 ILE B N 1
ATOM 1789 C CA . ILE B 1 102 ? 6.008 10.773 11.188 1 98.75 102 ILE B CA 1
ATOM 1790 C C . ILE B 1 102 ? 5.887 12.258 10.875 1 98.75 102 ILE B C 1
ATOM 1792 O O . ILE B 1 102 ? 6.039 12.68 9.727 1 98.75 102 ILE B O 1
ATOM 1796 N N . SER B 1 103 ? 5.613 13.023 11.859 1 98.5 103 SER B N 1
ATOM 1797 C CA . SER B 1 103 ? 5.59 14.477 11.703 1 98.5 103 SER B CA 1
ATOM 1798 C C . SER B 1 103 ? 6.965 15.016 11.32 1 98.5 103 SER B C 1
ATOM 1800 O O . SER B 1 103 ? 7.969 14.664 11.945 1 98.5 103 SER B O 1
ATOM 1802 N N . VAL B 1 104 ? 6.961 15.875 10.281 1 97.75 104 VAL B N 1
ATOM 1803 C CA . VAL B 1 104 ? 8.266 16.344 9.812 1 97.75 104 VAL B CA 1
ATOM 1804 C C . VAL B 1 104 ? 8.195 17.844 9.516 1 97.75 104 VAL B C 1
ATOM 1806 O O . VAL B 1 104 ? 7.109 18.391 9.32 1 97.75 104 VAL B O 1
ATOM 1809 N N . THR B 1 105 ? 9.367 18.453 9.539 1 94.19 105 THR B N 1
ATOM 1810 C CA . THR B 1 105 ? 9.492 19.812 9.039 1 94.19 105 THR B CA 1
ATOM 1811 C C . THR B 1 105 ? 9.336 19.859 7.523 1 94.19 105 THR B C 1
ATOM 1813 O O . THR B 1 105 ? 10.031 19.141 6.801 1 94.19 105 THR B O 1
ATOM 1816 N N . PRO B 1 106 ? 8.43 20.703 7.062 1 88.62 106 PRO B N 1
ATOM 1817 C CA . PRO B 1 106 ? 8.273 20.797 5.605 1 88.62 106 PRO B CA 1
ATOM 1818 C C . PRO B 1 106 ? 9.57 21.188 4.898 1 88.62 106 PRO B C 1
ATOM 1820 O O . PRO B 1 106 ? 10.312 22.047 5.375 1 88.62 106 PRO B O 1
ATOM 1823 N N . GLY B 1 107 ? 9.914 20.516 3.812 1 86.25 107 GLY B N 1
ATOM 1824 C CA . GLY B 1 107 ? 11.109 20.828 3.045 1 86.25 107 GLY B CA 1
ATOM 1825 C C . GLY B 1 107 ? 12.297 19.953 3.418 1 86.25 107 GLY B C 1
ATOM 1826 O O . GLY B 1 107 ? 12.898 19.312 2.555 1 86.25 107 GLY B O 1
ATOM 1827 N N . THR B 1 108 ? 12.531 19.859 4.703 1 88.88 108 THR B N 1
ATOM 1828 C CA . THR B 1 108 ? 13.727 19.141 5.125 1 88.88 108 THR B CA 1
ATOM 1829 C C . THR B 1 108 ? 13.367 17.703 5.512 1 88.88 108 THR B C 1
ATOM 1831 O O . THR B 1 108 ? 14.25 16.844 5.574 1 88.88 108 THR B O 1
ATOM 1834 N N . HIS B 1 109 ? 12.195 17.453 5.922 1 92.12 109 HIS B N 1
ATOM 1835 C CA . HIS B 1 109 ? 11.656 16.156 6.328 1 92.12 109 HIS B CA 1
ATOM 1836 C C . HIS B 1 109 ? 12.305 15.672 7.621 1 92.12 109 HIS B C 1
ATOM 1838 O O . HIS B 1 109 ? 12.312 14.469 7.906 1 92.12 109 HIS B O 1
ATOM 1844 N N . ALA B 1 110 ? 12.82 16.609 8.398 1 96.06 110 ALA B N 1
ATOM 1845 C CA . ALA B 1 110 ? 13.328 16.25 9.719 1 96.06 110 ALA B CA 1
ATOM 1846 C C . ALA B 1 110 ? 12.188 15.961 10.688 1 96.06 110 ALA B C 1
ATOM 1848 O O . ALA B 1 110 ? 11.219 16.719 10.758 1 96.06 110 ALA B O 1
ATOM 1849 N N . PRO B 1 111 ? 12.312 14.867 11.414 1 97.62 111 PRO B N 1
ATOM 1850 C CA . PRO B 1 111 ? 11.242 14.562 12.359 1 97.62 111 PRO B CA 1
ATOM 1851 C C . PRO B 1 111 ? 11.047 15.656 13.406 1 97.62 111 PRO B C 1
ATOM 1853 O O . PRO B 1 111 ? 12.023 16.219 13.914 1 97.62 111 PRO B O 1
ATOM 1856 N N . THR B 1 112 ? 9.867 15.992 13.648 1 97.69 112 THR B N 1
ATOM 1857 C CA . THR B 1 112 ? 9.492 16.984 14.648 1 97.69 112 THR B CA 1
ATOM 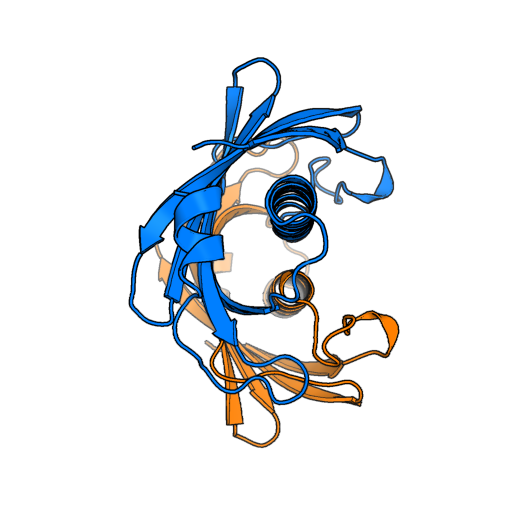1858 C C . THR B 1 112 ? 8.32 16.484 15.492 1 97.69 112 THR B C 1
ATOM 1860 O O . THR B 1 112 ? 7.543 15.648 15.039 1 97.69 112 THR B O 1
ATOM 1863 N N . PRO B 1 113 ? 8.211 16.984 16.719 1 98.06 113 PRO B N 1
ATOM 1864 C CA . PRO B 1 113 ? 7 16.625 17.469 1 98.06 113 PRO B CA 1
ATOM 1865 C C . PRO B 1 113 ? 5.719 17 16.734 1 98.06 113 PRO B C 1
ATOM 1867 O O . PRO B 1 113 ? 5.684 18.016 16.031 1 98.06 113 PRO B O 1
ATOM 1870 N N . VAL B 1 114 ? 4.699 16.172 16.938 1 97.75 114 VAL B N 1
ATOM 1871 C CA . VAL B 1 114 ? 3.4 16.547 16.375 1 97.75 114 VAL B CA 1
ATOM 1872 C C . VAL B 1 114 ? 2.902 17.828 17.031 1 97.75 114 VAL B C 1
ATOM 1874 O O . VAL B 1 114 ? 2.799 17.906 18.266 1 97.75 114 VAL B O 1
ATOM 1877 N N . PRO B 1 115 ? 2.607 18.844 16.219 1 95.88 115 PRO B N 1
ATOM 1878 C CA . PRO B 1 115 ? 2.145 20.094 16.812 1 95.88 115 PRO B CA 1
ATOM 1879 C C . PRO B 1 115 ? 0.875 19.922 17.641 1 95.88 115 PRO B C 1
ATOM 1881 O O . PRO B 1 115 ? 0.002 19.141 17.281 1 95.88 115 PRO B O 1
ATOM 1884 N N . ASP B 1 116 ? 0.742 20.703 18.688 1 94.88 116 ASP B N 1
ATOM 1885 C CA . ASP B 1 116 ? -0.395 20.625 19.609 1 94.88 116 ASP B CA 1
ATOM 1886 C C . ASP B 1 116 ? -1.712 20.828 18.859 1 94.88 116 ASP B C 1
ATOM 1888 O O . ASP B 1 116 ? -2.711 20.172 19.156 1 94.88 116 ASP B O 1
ATOM 1892 N N . GLU B 1 117 ? -1.664 21.734 17.984 1 93.69 117 GLU B N 1
ATOM 1893 C CA . GLU B 1 117 ? -2.877 22.031 17.234 1 93.69 117 GLU B CA 1
ATOM 1894 C C . GLU B 1 117 ? -3.346 20.828 16.438 1 93.69 117 GLU B C 1
ATOM 1896 O O . GLU B 1 117 ? -4.547 20.562 16.328 1 93.69 117 GLU B O 1
ATOM 1901 N N . VAL B 1 118 ? -2.416 20.109 15.812 1 95.38 118 VAL B N 1
ATOM 1902 C CA . VAL B 1 118 ? -2.736 18.906 15.039 1 95.38 118 VAL B CA 1
ATOM 1903 C C . VAL B 1 118 ? -3.344 17.859 15.961 1 95.38 118 VAL B C 1
ATOM 1905 O O . VAL B 1 118 ? -4.383 17.266 15.648 1 95.38 118 VAL B O 1
ATOM 1908 N N . ARG B 1 119 ? -2.77 17.641 17.109 1 95.88 119 ARG B N 1
ATOM 1909 C CA . ARG B 1 119 ? -3.293 16.703 18.094 1 95.88 119 ARG B CA 1
ATOM 1910 C C . ARG B 1 119 ? -4.707 17.078 18.516 1 95.88 119 ARG B C 1
ATOM 1912 O O . ARG B 1 119 ? -5.582 16.219 18.625 1 95.88 119 ARG B O 1
ATOM 1919 N N . ALA B 1 120 ? -4.891 18.312 18.75 1 94.56 120 ALA B N 1
ATOM 1920 C CA . ALA B 1 120 ? -6.18 18.797 19.234 1 94.56 120 ALA B CA 1
ATOM 1921 C C . ALA B 1 120 ? -7.27 18.609 18.188 1 94.56 120 ALA B C 1
ATOM 1923 O O . ALA B 1 120 ? -8.406 18.266 18.516 1 94.56 120 ALA B O 1
ATOM 1924 N N . ARG B 1 121 ? -6.891 18.844 16.953 1 94.94 121 ARG B N 1
ATOM 1925 C CA . ARG B 1 121 ? -7.895 18.859 15.883 1 94.94 121 ARG B CA 1
ATOM 1926 C C . ARG B 1 121 ? -8.18 17.453 15.383 1 94.94 121 ARG B C 1
ATOM 1928 O O . ARG B 1 121 ? -9.273 17.172 14.875 1 94.94 121 ARG B O 1
ATOM 1935 N N . LEU B 1 122 ? -7.215 16.578 15.438 1 95.75 122 LEU B N 1
ATOM 1936 C CA . LEU B 1 122 ? -7.391 15.234 14.898 1 95.75 122 LEU B CA 1
ATOM 1937 C C . LEU B 1 122 ? -7.75 14.25 16 1 95.75 122 LEU B C 1
ATOM 1939 O O . LEU B 1 122 ? -8.18 13.125 15.719 1 95.75 122 LEU B O 1
ATOM 1943 N N . GLY B 1 123 ? -7.434 14.547 17.234 1 93 123 GLY B N 1
ATOM 1944 C CA . GLY B 1 123 ? -7.664 13.672 18.375 1 93 123 GLY B CA 1
ATOM 1945 C C . GLY B 1 123 ? -9.094 13.711 18.875 1 93 123 GLY B C 1
ATOM 1946 O O . GLY B 1 123 ? -9.883 14.555 18.453 1 93 123 GLY B O 1
#

Organism: NCBI:txid175570

pLDDT: mean 96.86, std 4.22, range [71.25, 98.94]

Foldseek 3Di:
DKFKDKDAAADVQQDPVQFGDPVVVVVVVVVRVVVLCCVQVVPDDWDKDWDDKDKDFDATHHHGFIKMKMKAWDADDFQKTWIWIWIDTPNHTTMIMIIIIGTADPPPRHGDGDDPSNVVRRD/DKFKDKDAAADVQDDPVQFGDPVVVVVVVVVRVVVLCCVQVVPPDWDKDWDDKDKDFDATHHHGFIWMKMKAWDADDFQKTWIWIWIDTPNHTTMIMIIIIGTADPPVRHGDGDDPSNVVRRD

Sequence (246 aa):
MEYRQQIRVRYGECDIQGVVFNANYLVYVDDVIEQWLEAALEAAPFDYMVKKVLIEWDAPARRGDLIDLTAAVTRWGRTSFDITVRGEVTGRSIFTAVLTAISVTPGTHAPTPVPDEVRARLGMEYRQQIRVRYGECDIQGVVFNANYLVYVDDVIEQWLEAALEAAPFDYMVKKVLIEWDAPARRGDLIDLTAAVTRWGRTSFDITVRGEVTGRSIFTAVLTAISVTPGTHAPTPVPDEVRARLG

Radius of gyration: 18.6 Å; Cα contacts (8 Å, |Δi|>4): 535; chains: 2; bounding box: 46×54×39 Å